Protein AF-A0A7S3LRC6-F1 (afdb_monomer)

Sequence (319 aa):
MKVYLHYETESDEVENMTIKLSLPKSWRTGPMSQLLTLLVDSYNKKHKADAPEADKLDASKFHLETSSGQELASDAPVDKFIGNVDDLYLKDGSSKTMAELGIEVAQMDDNSNSKINTKKAAAKQTLPPTESELETAARAKAKESGNSDSDKSLPMCKRFGCQKRFNPEENGPTACQHHVKPPVFHETRKFWACCPDKIAWDWESFQQVPGCAVSEHTDVREGKSFMGGTDVRAELEKNGPQRIDTPTRQLSGLEKLSKLRKDLVSAGVKGSAFDSARDHLKDKVVSDKPDVAPAKIWDHVFEAIAGNITYGLENLPHD

Nearest PDB structures (foldseek):
  2yrt-assembly1_A  TM=7.965E-01  e=3.461E-06  Homo sapiens
  2xcm-assembly2_F  TM=7.101E-01  e=3.901E-05  Arabidopsis thaliana
  1wgh-assembly1_A  TM=5.148E-01  e=4.397E-04  Mus musculus
  7np7-assembly1_DB  TM=5.198E-01  e=3.889E-03  Mycobacterium tuberculosis H37Rv
  8usb-assembly1_g  TM=6.025E-01  e=7.560E-02  Homo sapiens

Secondary structure (DSSP, 8-state):
-EEEEEE--SS-GGG-EEEEEE--HHHHTSBTHHHHHHHHHHHHHHH-TTS-GGGS--GGGEEEEETT-PEEPTTSBHHHH--TTEEEEEEESPPPPTTTTT-------S-----------------PPPS-SSGGGSSSSS------TTGGGSPBP-SBTT--B--GGG--TTSEEEBSS-EEEETTEEEETTEEEEEESSHHHHHT---SEEE---SS--S---TT---TTTTTTTT----TTS------HHHHHHHHHHHHHHTT--HHHHHHHHHHHHHHHHHH-TTS-HHHHHHHHHHHHHHHHHHHHHTS---

Radius of gyration: 35.41 Å; Cα contacts (8 Å, |Δi|>4): 357; chains: 1; bounding box: 54×106×66 Å

Mean predicted aligned error: 21.27 Å

Organism: NCBI:txid215587

Foldseek 3Di:
DWEKEWEDDPPDPVLIDIDTDDDDPVQQQFFCLVVLVVVQVVSCVPPPVPPDPVPGDDSQQKFKAWPVRHTGARGDGNNVPDDDYTYIYIDGHGHHHCVRVVPDPDDDDDDDPDDDDDDDDDDDDDDDDDDPPPVVPPPPPDDDDDDDPVQVPAAFFPAALFRGGDDPVPFDQFPTQHAPAAWDADPQWIEGPRCPPLTDNDPVSRSVPIHPDGGTGDNDDDDPDDNYDDPCVVVCVPPDDDPPPDPDPDDFLVRVLVVVLVVVVVVVDDSVVSVVLLVVLLVVLCVVPVPDDPSCSSVSSSVVVVVVVVVVVVPPDDD

Structure (mmCIF, N/CA/C/O backbone):
data_AF-A0A7S3LRC6-F1
#
_entry.id   AF-A0A7S3LRC6-F1
#
loop_
_atom_site.group_PDB
_atom_site.id
_atom_site.type_symbol
_atom_site.label_atom_id
_atom_site.label_alt_id
_atom_site.label_comp_id
_atom_site.label_asym_id
_atom_site.label_entity_id
_atom_site.label_seq_id
_atom_site.pdbx_PDB_ins_code
_atom_site.Cartn_x
_atom_site.Cartn_y
_atom_site.Cartn_z
_atom_site.occupancy
_atom_site.B_iso_or_equiv
_atom_site.auth_seq_id
_atom_site.auth_comp_id
_atom_site.auth_asym_id
_atom_site.auth_atom_id
_atom_site.pdbx_PDB_model_num
ATOM 1 N N . MET A 1 1 ? 6.600 -21.413 5.842 1.00 79.38 1 MET A N 1
ATOM 2 C CA . MET A 1 1 ? 5.742 -22.287 6.632 1.00 79.38 1 MET A CA 1
ATOM 3 C C . MET A 1 1 ? 4.479 -21.522 6.904 1.00 79.38 1 MET A C 1
ATOM 5 O O . MET A 1 1 ? 4.504 -20.516 7.606 1.00 79.38 1 MET A O 1
ATOM 9 N N . LYS A 1 2 ? 3.436 -21.906 6.182 1.00 86.44 2 LYS A N 1
ATOM 10 C CA . LYS A 1 2 ? 2.068 -21.512 6.488 1.00 86.44 2 LYS A CA 1
ATOM 11 C C . LYS A 1 2 ? 1.452 -22.681 7.247 1.00 86.44 2 LYS A C 1
ATOM 13 O O . LYS A 1 2 ? 1.750 -23.814 6.889 1.00 86.44 2 LYS A O 1
ATOM 18 N N . VAL A 1 3 ? 0.664 -22.397 8.264 1.00 90.31 3 VAL A N 1
ATOM 19 C CA . VAL A 1 3 ? -0.096 -23.400 9.011 1.00 90.31 3 VAL A CA 1
ATOM 20 C C . VAL A 1 3 ? -1.529 -22.912 9.134 1.00 90.31 3 VAL A C 1
ATOM 22 O O . VAL A 1 3 ? -1.767 -21.695 9.168 1.00 90.31 3 VAL A O 1
ATOM 25 N N . TYR A 1 4 ? -2.465 -23.844 9.170 1.00 89.38 4 TYR A N 1
ATOM 26 C CA . TYR A 1 4 ? -3.858 -23.572 9.473 1.00 89.38 4 TYR A CA 1
ATOM 27 C C . TYR A 1 4 ? -4.182 -24.193 10.822 1.00 89.38 4 TYR A C 1
ATOM 29 O O . TYR A 1 4 ? -3.882 -25.353 11.069 1.00 89.38 4 TYR A O 1
ATOM 37 N N . LEU A 1 5 ? -4.726 -23.380 11.718 1.00 90.69 5 LEU A N 1
ATOM 38 C CA . LEU A 1 5 ? -5.130 -23.789 13.056 1.00 90.69 5 LEU A CA 1
ATOM 39 C C . LEU A 1 5 ? -6.656 -23.836 13.080 1.00 90.69 5 LEU A C 1
ATOM 41 O O . LEU A 1 5 ? -7.291 -22.805 12.850 1.00 90.69 5 LEU A O 1
ATOM 45 N N . HIS A 1 6 ? -7.225 -25.003 13.338 1.00 89.38 6 HIS A N 1
ATOM 46 C CA . HIS A 1 6 ? -8.655 -25.274 13.332 1.00 89.38 6 HIS A CA 1
ATOM 47 C C . HIS A 1 6 ? -9.130 -25.596 14.746 1.00 89.38 6 HIS A C 1
ATOM 49 O O . HIS A 1 6 ? -8.516 -26.394 15.447 1.00 89.38 6 HIS A O 1
ATOM 55 N N . TYR A 1 7 ? -10.243 -25.002 15.150 1.00 88.62 7 TYR A N 1
ATOM 56 C CA . TYR A 1 7 ? -11.025 -25.436 16.296 1.00 88.62 7 TYR A CA 1
ATOM 57 C C . TYR A 1 7 ? -12.446 -25.688 15.810 1.00 88.62 7 TYR A C 1
ATOM 59 O O . TYR A 1 7 ? -13.064 -24.793 15.232 1.00 88.62 7 TYR A O 1
ATOM 67 N N . GLU A 1 8 ? -12.910 -26.920 15.988 1.00 84.62 8 GLU A N 1
ATOM 68 C CA . GLU A 1 8 ? -14.226 -27.380 15.555 1.00 84.62 8 GLU A CA 1
ATOM 69 C C . GLU A 1 8 ? -14.943 -27.975 16.766 1.00 84.62 8 GLU A C 1
ATOM 71 O O . GLU A 1 8 ? -14.409 -28.891 17.396 1.00 84.62 8 GLU A O 1
ATOM 76 N N . THR A 1 9 ? -16.123 -27.454 17.101 1.00 75.75 9 THR A N 1
ATOM 77 C CA . THR A 1 9 ? -16.972 -27.995 18.168 1.00 75.75 9 THR A CA 1
ATOM 78 C C . THR A 1 9 ? -18.117 -28.796 17.550 1.00 75.75 9 THR A C 1
ATOM 80 O O . THR A 1 9 ? -18.705 -28.406 16.543 1.00 75.75 9 THR A O 1
ATOM 83 N N . GLU A 1 10 ? -18.439 -29.953 18.134 1.00 66.75 10 GLU A N 1
ATOM 84 C CA . GLU A 1 10 ? -19.519 -30.823 17.632 1.00 66.75 10 GLU A CA 1
ATOM 85 C C . GLU A 1 10 ? -20.918 -30.225 17.854 1.00 66.75 10 GLU A C 1
ATOM 87 O O . GLU A 1 10 ? -21.887 -30.666 17.238 1.00 66.75 10 GLU A O 1
ATOM 92 N N . SER A 1 11 ? -21.034 -29.240 18.748 1.00 59.31 11 SER A N 1
ATOM 93 C CA . SER A 1 11 ? -22.309 -28.693 19.200 1.00 59.31 11 SER A CA 1
ATOM 94 C C . SER A 1 11 ? -22.823 -27.519 18.365 1.00 59.31 11 SER A C 1
ATOM 96 O O . SER A 1 11 ? -24.037 -27.406 18.237 1.00 59.31 11 SER A O 1
ATOM 98 N N . ASP A 1 12 ? -21.956 -26.684 17.772 1.00 60.16 12 ASP A N 1
ATOM 99 C CA . ASP A 1 12 ? -22.380 -25.465 17.064 1.00 60.16 12 ASP A CA 1
ATOM 100 C C . ASP A 1 12 ? -21.378 -25.016 15.980 1.00 60.16 12 ASP A C 1
ATOM 102 O O . ASP A 1 12 ? -20.292 -24.526 16.279 1.00 60.16 12 ASP A O 1
ATOM 106 N N . GLU A 1 13 ? -21.781 -25.041 14.701 1.00 64.25 13 GLU A N 1
ATOM 107 C CA . GLU A 1 13 ? -20.950 -24.561 13.572 1.00 64.25 13 GLU A CA 1
ATOM 108 C C . GLU A 1 13 ? -20.525 -23.082 13.704 1.00 64.25 13 GLU A C 1
ATOM 110 O O . GLU A 1 13 ? -19.551 -22.641 13.090 1.00 64.25 13 GLU A O 1
ATOM 115 N N . VAL A 1 14 ? -21.249 -22.306 14.517 1.00 64.88 14 VAL A N 1
ATOM 116 C CA . VAL A 1 14 ? -20.996 -20.880 14.785 1.00 64.88 14 VAL A CA 1
ATOM 117 C C . VAL A 1 14 ? -19.739 -20.670 15.639 1.00 64.88 14 VAL A C 1
ATOM 119 O O . VAL A 1 14 ? -19.120 -19.604 15.583 1.00 64.88 14 VAL A O 1
ATOM 122 N N . GLU A 1 15 ? -19.340 -21.684 16.406 1.00 68.56 15 GLU A N 1
ATOM 123 C CA . GLU A 1 15 ? -18.152 -21.683 17.260 1.00 68.56 15 GLU A CA 1
ATOM 124 C C . GLU A 1 15 ? -16.904 -22.227 16.547 1.00 68.56 15 GLU A C 1
ATOM 126 O O . GLU A 1 15 ? -15.805 -22.193 17.094 1.00 68.56 15 GLU A O 1
ATOM 131 N N . ASN A 1 16 ? -17.019 -22.654 15.288 1.00 82.62 16 ASN A N 1
ATOM 132 C CA . ASN A 1 16 ? -15.862 -23.119 14.534 1.00 82.62 16 ASN A CA 1
ATOM 133 C C . ASN A 1 16 ? -14.947 -21.944 14.151 1.00 82.62 16 ASN A C 1
ATOM 135 O O . ASN A 1 16 ? -15.376 -20.908 13.626 1.00 82.62 16 ASN A O 1
ATOM 139 N N . MET A 1 17 ? -13.642 -22.105 14.376 1.00 85.12 17 MET A N 1
ATOM 140 C CA . MET A 1 17 ? -12.643 -21.084 14.076 1.00 85.12 17 MET A CA 1
ATOM 141 C C . MET A 1 17 ? -11.462 -21.665 13.307 1.00 85.12 17 MET A C 1
ATOM 143 O O . MET A 1 17 ? -10.846 -22.640 13.719 1.00 85.12 17 MET A O 1
ATOM 147 N N . THR A 1 18 ? -11.087 -20.997 12.215 1.00 89.56 18 THR A N 1
ATOM 148 C CA . THR A 1 18 ? -9.870 -21.307 11.459 1.00 89.56 18 THR A CA 1
ATOM 149 C C . THR A 1 18 ? -8.969 -20.082 11.371 1.00 89.56 18 THR A C 1
ATOM 151 O O . THR A 1 18 ? -9.398 -19.011 10.934 1.00 89.56 18 THR A O 1
ATOM 154 N N . ILE A 1 19 ? -7.701 -20.239 11.748 1.00 90.25 19 ILE A N 1
ATOM 155 C CA . ILE A 1 19 ? -6.675 -19.198 11.660 1.00 90.25 19 ILE A CA 1
ATOM 156 C C . ILE A 1 19 ? -5.622 -19.622 10.646 1.00 90.25 19 ILE A C 1
ATOM 158 O O . ILE A 1 19 ? -4.909 -20.603 10.833 1.00 90.25 19 ILE A O 1
ATOM 162 N N . LYS A 1 20 ? -5.474 -18.826 9.585 1.00 90.69 20 LYS A N 1
ATOM 163 C CA . LYS A 1 20 ? -4.374 -18.959 8.629 1.00 90.69 20 LYS A CA 1
ATOM 164 C C . LYS A 1 20 ? -3.178 -18.148 9.109 1.00 90.69 20 LYS A C 1
ATOM 166 O O . LYS A 1 20 ? -3.203 -16.919 9.037 1.00 90.69 20 LYS A O 1
ATOM 171 N N . LEU A 1 21 ? -2.109 -18.819 9.527 1.00 88.00 21 LEU A N 1
ATOM 172 C CA . LEU A 1 21 ? -0.914 -18.169 10.058 1.00 88.00 21 LEU A CA 1
ATOM 173 C C . LEU A 1 21 ? 0.303 -18.408 9.158 1.00 88.00 21 LEU A C 1
ATOM 175 O O . LEU A 1 21 ? 0.617 -19.528 8.759 1.00 88.00 21 LEU A O 1
ATOM 179 N N . SER A 1 22 ? 1.026 -17.334 8.838 1.00 88.50 22 SER A N 1
ATOM 180 C CA . SER A 1 22 ? 2.346 -17.425 8.208 1.00 88.50 22 SER A CA 1
ATOM 181 C C . SER A 1 22 ? 3.415 -17.333 9.290 1.00 88.50 22 SER A C 1
ATOM 183 O O . SER A 1 22 ? 3.678 -16.242 9.789 1.00 88.50 22 SER A O 1
ATOM 185 N N . LEU A 1 23 ? 4.047 -18.459 9.632 1.00 85.81 23 LEU A N 1
ATOM 186 C CA . LEU A 1 23 ? 4.972 -18.540 10.762 1.00 85.81 23 LEU A CA 1
ATOM 187 C C . LEU A 1 23 ? 6.291 -17.790 10.496 1.00 85.81 23 LEU A C 1
ATOM 189 O O . LEU A 1 23 ? 7.030 -18.148 9.554 1.00 85.81 23 LEU A O 1
ATOM 193 N N . PRO A 1 24 ? 6.626 -16.782 11.332 1.00 85.88 24 PRO A N 1
ATOM 194 C CA . PRO A 1 24 ? 7.937 -16.144 11.336 1.00 85.88 24 PRO A CA 1
ATOM 195 C C . PRO A 1 24 ? 9.048 -17.169 11.584 1.00 85.88 24 PRO A C 1
ATOM 197 O O . PRO A 1 24 ? 8.833 -18.186 12.237 1.00 85.88 24 PRO A O 1
ATOM 200 N N . LYS A 1 25 ? 10.264 -16.905 11.087 1.00 81.31 25 LYS A N 1
ATOM 201 C CA . LYS A 1 25 ? 11.405 -17.823 11.275 1.00 81.31 25 LYS A CA 1
ATOM 202 C C . LYS A 1 25 ? 11.713 -18.093 12.753 1.00 81.31 25 LYS A C 1
ATOM 204 O O . LYS A 1 25 ? 12.054 -19.218 13.084 1.00 81.31 25 LYS A O 1
ATOM 209 N N . SER A 1 26 ? 11.542 -17.093 13.619 1.00 82.31 26 SER A N 1
ATOM 210 C CA . SER A 1 26 ? 11.781 -17.196 15.065 1.00 82.31 26 SER A CA 1
ATOM 211 C C . SER A 1 26 ? 10.864 -18.191 15.777 1.00 82.31 26 SER A C 1
ATOM 213 O O . SER A 1 26 ? 11.239 -18.708 16.820 1.00 82.31 26 SER A O 1
ATOM 215 N N . TRP A 1 27 ? 9.679 -18.464 15.228 1.00 83.44 27 TRP A N 1
ATOM 216 C CA . TRP A 1 27 ? 8.701 -19.374 15.835 1.00 83.44 27 TRP A CA 1
ATOM 217 C C . TRP A 1 27 ? 8.878 -20.822 15.382 1.00 83.44 27 TRP A C 1
ATOM 219 O O . TRP A 1 27 ? 8.378 -21.735 16.022 1.00 83.44 27 TRP A O 1
ATOM 229 N N . ARG A 1 28 ? 9.620 -21.058 14.297 1.00 82.38 28 ARG A N 1
ATOM 230 C CA . ARG A 1 28 ? 9.825 -22.409 13.748 1.00 82.38 28 ARG A CA 1
ATOM 231 C C . ARG A 1 28 ? 10.676 -23.291 14.648 1.00 82.38 28 ARG A C 1
ATOM 233 O O . ARG A 1 28 ? 10.484 -24.497 14.705 1.00 82.38 28 ARG A O 1
ATOM 240 N N . THR A 1 29 ? 11.610 -22.673 15.355 1.00 83.44 29 THR A N 1
ATOM 241 C CA . THR A 1 29 ? 12.444 -23.331 16.362 1.00 83.44 29 THR A CA 1
ATOM 242 C C . THR A 1 29 ? 11.810 -23.298 17.754 1.00 83.44 29 THR A C 1
ATOM 244 O O . THR A 1 29 ? 12.420 -23.785 18.698 1.00 83.44 29 THR A O 1
ATOM 247 N N . GLY A 1 30 ? 10.636 -22.673 17.899 1.00 84.06 30 GLY A N 1
ATOM 248 C CA . GLY A 1 30 ? 9.908 -22.569 19.161 1.00 84.06 30 GLY A CA 1
ATOM 249 C C . GLY A 1 30 ? 9.018 -23.789 19.434 1.00 84.06 30 GLY A C 1
ATOM 250 O O . GLY A 1 30 ? 8.834 -24.620 18.541 1.00 84.06 30 GLY A O 1
ATOM 251 N N . PRO A 1 31 ? 8.475 -23.895 20.659 1.00 88.00 31 PRO A N 1
ATOM 252 C CA . PRO A 1 31 ? 7.616 -25.002 21.069 1.00 88.00 31 PRO A CA 1
ATOM 253 C C . PRO A 1 31 ? 6.198 -24.888 20.488 1.00 88.00 31 PRO A C 1
ATOM 255 O O . PRO A 1 31 ? 5.677 -23.782 20.308 1.00 88.00 31 PRO A O 1
ATOM 258 N N . MET A 1 32 ? 5.540 -26.031 20.267 1.00 85.50 32 MET A N 1
ATOM 259 C CA . MET A 1 32 ? 4.139 -26.099 19.814 1.00 85.50 32 MET A CA 1
ATOM 260 C C . MET A 1 32 ? 3.158 -25.404 20.759 1.00 85.50 32 MET A C 1
ATOM 262 O O . MET A 1 32 ? 2.127 -24.901 20.312 1.00 85.50 32 MET A O 1
ATOM 266 N N . SER A 1 33 ? 3.490 -25.319 22.050 1.00 87.44 33 SER A N 1
ATOM 267 C CA . SER A 1 33 ? 2.692 -24.604 23.050 1.00 87.44 33 SER A CA 1
ATOM 268 C C . SER A 1 33 ? 2.405 -23.152 22.658 1.00 87.44 33 SER A C 1
ATOM 270 O O . SER A 1 33 ? 1.324 -22.648 22.939 1.00 87.44 33 SER A O 1
ATOM 272 N N . GLN A 1 34 ? 3.308 -22.492 21.924 1.00 87.81 34 GLN A N 1
ATOM 273 C CA . GLN A 1 34 ? 3.070 -21.132 21.429 1.00 87.81 34 GLN A CA 1
ATOM 274 C C . GLN A 1 34 ? 1.924 -21.066 20.411 1.00 87.81 34 GLN A C 1
ATOM 276 O O . GLN A 1 34 ? 1.171 -20.092 20.401 1.00 87.81 34 GLN A O 1
ATOM 281 N N . LEU A 1 35 ? 1.776 -22.088 19.562 1.00 87.44 35 LEU A N 1
ATOM 282 C CA . LEU A 1 35 ? 0.674 -22.170 18.600 1.00 87.44 35 LEU A CA 1
ATOM 283 C C . LEU A 1 35 ? -0.648 -22.475 19.304 1.00 87.44 35 LEU A C 1
ATOM 285 O O . LEU A 1 35 ? -1.667 -21.871 18.969 1.00 87.44 35 LEU A O 1
ATOM 289 N N . LEU A 1 36 ? -0.604 -23.358 20.304 1.00 88.50 36 LEU A N 1
ATOM 290 C CA . LEU A 1 36 ? -1.745 -23.710 21.145 1.00 88.50 36 LEU A CA 1
ATOM 291 C C . LEU A 1 36 ? -2.299 -22.474 21.867 1.00 88.50 36 LEU A C 1
ATOM 293 O O . LEU A 1 36 ? -3.473 -22.142 21.714 1.00 88.50 36 LEU A O 1
ATOM 297 N N . THR A 1 37 ? -1.444 -21.749 22.596 1.00 89.31 37 THR A N 1
ATOM 298 C CA . THR A 1 37 ? -1.836 -20.530 23.316 1.00 89.31 37 THR A CA 1
ATOM 299 C C . THR A 1 37 ? -2.385 -19.471 22.364 1.00 89.31 37 THR A C 1
ATOM 301 O O . THR A 1 37 ? -3.439 -18.903 22.630 1.00 89.31 37 THR A O 1
ATOM 304 N N . LEU A 1 38 ? -1.740 -19.250 21.210 1.00 90.56 38 LEU A N 1
ATOM 305 C CA . LEU A 1 38 ? -2.219 -18.269 20.233 1.00 90.56 38 LEU A CA 1
ATOM 306 C C . LEU A 1 38 ? -3.624 -18.595 19.714 1.00 90.56 38 LEU A C 1
ATOM 308 O O . LEU A 1 38 ? -4.431 -17.680 19.520 1.00 90.56 38 LEU A O 1
ATOM 312 N N . LEU A 1 39 ? -3.916 -19.870 19.462 1.00 89.31 39 LEU A N 1
ATOM 313 C CA . LEU A 1 39 ? -5.230 -20.295 18.996 1.00 89.31 39 LEU A CA 1
ATOM 314 C C . LEU A 1 39 ? -6.298 -20.072 20.072 1.00 89.31 39 LEU A C 1
ATOM 316 O O . LEU A 1 39 ? -7.332 -19.474 19.777 1.00 89.31 39 LEU A O 1
ATOM 320 N N . VAL A 1 40 ? -6.017 -20.480 21.311 1.00 89.06 40 VAL A N 1
ATOM 321 C CA . VAL A 1 40 ? -6.918 -20.316 22.461 1.00 89.06 40 VAL A CA 1
ATOM 322 C C . VAL A 1 40 ? -7.193 -18.837 22.751 1.00 89.06 40 VAL A C 1
ATOM 324 O O . VAL A 1 40 ? -8.351 -18.436 22.867 1.00 89.06 40 VAL A O 1
ATOM 327 N N . ASP A 1 41 ? -6.158 -17.997 22.772 1.00 90.31 41 ASP A N 1
ATOM 328 C CA . ASP A 1 41 ? -6.294 -16.551 22.985 1.00 90.31 41 ASP A CA 1
ATOM 329 C C . ASP A 1 41 ? -7.118 -15.890 21.876 1.00 90.31 41 ASP A C 1
ATOM 331 O O . ASP A 1 41 ? -7.983 -15.046 22.132 1.00 90.31 41 ASP A O 1
ATOM 335 N N . SER A 1 42 ? -6.872 -16.285 20.625 1.00 88.19 42 SER A N 1
ATOM 336 C CA . SER A 1 42 ? -7.601 -15.764 19.467 1.00 88.19 42 SER A CA 1
ATOM 337 C C . SER A 1 42 ? -9.068 -16.190 19.485 1.00 88.19 42 SER A C 1
ATOM 339 O O . SER A 1 42 ? -9.937 -15.382 19.147 1.00 88.19 42 SER A O 1
ATOM 341 N N . TYR A 1 43 ? -9.349 -17.422 19.912 1.00 87.12 43 TYR A N 1
ATOM 342 C CA . TYR A 1 43 ? -10.703 -17.932 20.083 1.00 87.12 43 TYR A CA 1
ATOM 343 C C . TYR A 1 43 ? -11.451 -17.181 21.181 1.00 87.12 43 TYR A C 1
ATOM 345 O O . TYR A 1 43 ? -12.517 -16.616 20.927 1.00 87.12 43 TYR A O 1
ATOM 353 N N . ASN A 1 44 ? -10.853 -17.081 22.371 1.00 89.12 44 ASN A N 1
ATOM 354 C CA . ASN A 1 44 ? -11.431 -16.358 23.499 1.00 89.12 44 ASN A CA 1
ATOM 355 C C . ASN A 1 44 ? -11.705 -14.896 23.138 1.00 89.12 44 ASN A C 1
ATOM 357 O O . ASN A 1 44 ? -12.779 -14.379 23.423 1.00 89.12 44 ASN A O 1
ATOM 361 N N . LYS A 1 45 ? -10.789 -14.238 22.423 1.00 88.12 45 LYS A N 1
ATOM 362 C CA . LYS A 1 45 ? -10.985 -12.859 21.961 1.00 88.12 45 LYS A CA 1
ATOM 363 C C . LYS A 1 45 ? -12.125 -12.706 20.951 1.00 88.12 45 LYS A C 1
ATOM 365 O O . LYS A 1 45 ? -12.747 -11.650 20.909 1.00 88.12 45 LYS A O 1
ATOM 370 N N . LYS A 1 46 ? -12.364 -13.701 20.095 1.00 85.50 46 LYS A N 1
ATOM 371 C CA . LYS A 1 46 ? -13.358 -13.606 19.018 1.00 85.50 46 LYS A CA 1
ATOM 372 C C . LYS A 1 46 ? -14.756 -14.033 19.464 1.00 85.50 4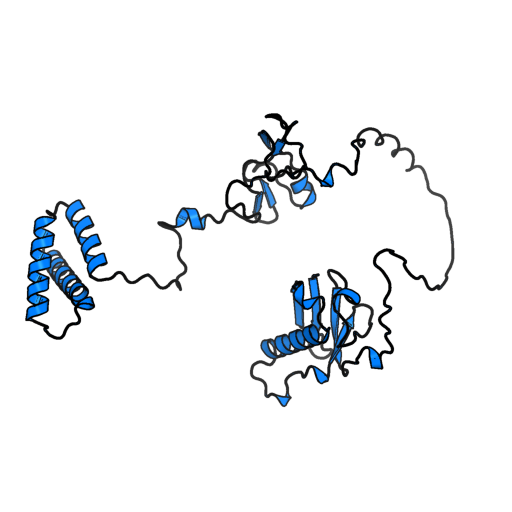6 LYS A C 1
ATOM 374 O O . LYS A 1 46 ? -15.723 -13.385 19.082 1.00 85.50 46 LYS A O 1
ATOM 379 N N . HIS A 1 47 ? -14.853 -15.105 20.245 1.00 81.56 47 HIS A N 1
ATOM 380 C CA . HIS A 1 47 ? -16.126 -15.727 20.614 1.00 81.56 47 HIS A CA 1
ATOM 381 C C . HIS A 1 47 ? -16.503 -15.504 22.088 1.00 81.56 47 HIS A C 1
ATOM 383 O O . HIS A 1 47 ? -17.677 -15.591 22.427 1.00 81.56 47 HIS A O 1
ATOM 389 N N . LYS A 1 48 ? -15.540 -15.182 22.966 1.00 82.00 48 LYS A N 1
ATOM 390 C CA . LYS A 1 48 ? -15.736 -15.101 24.428 1.00 82.00 48 LYS A CA 1
ATOM 391 C C . LYS A 1 48 ? -15.127 -13.834 25.054 1.00 82.00 48 LYS A C 1
ATOM 393 O O . LYS A 1 48 ? -14.628 -13.870 26.178 1.00 82.00 48 LYS A O 1
ATOM 398 N N . ALA A 1 49 ? -15.149 -12.713 24.324 1.00 79.81 49 ALA A N 1
ATOM 399 C CA . ALA A 1 49 ? -14.507 -11.462 24.747 1.00 79.81 49 ALA A CA 1
ATOM 400 C C . ALA A 1 49 ? -15.086 -10.911 26.062 1.00 79.81 49 ALA A C 1
ATOM 402 O O . ALA A 1 49 ? -14.328 -10.495 26.937 1.00 79.81 49 ALA A O 1
ATOM 403 N N . ASP A 1 50 ? -16.413 -10.970 26.201 1.00 79.38 50 ASP A N 1
ATOM 404 C CA . ASP A 1 50 ? -17.165 -10.454 27.353 1.00 79.38 50 ASP A CA 1
ATOM 405 C C . ASP A 1 50 ? -17.581 -11.558 28.345 1.00 79.38 50 ASP A C 1
ATOM 407 O O . ASP A 1 50 ? -18.306 -11.300 29.306 1.00 79.38 50 ASP A O 1
ATOM 411 N N . ALA A 1 51 ? -17.147 -12.802 28.114 1.00 78.56 51 ALA A N 1
ATOM 412 C CA . ALA A 1 51 ? -17.498 -13.932 28.965 1.00 78.56 51 ALA A CA 1
ATOM 413 C C . ALA A 1 51 ? -16.681 -13.927 30.275 1.00 78.56 51 ALA A C 1
ATOM 415 O O . ALA A 1 51 ? -15.511 -13.515 30.276 1.00 78.56 51 ALA A O 1
ATOM 416 N N . PRO A 1 52 ? -17.252 -14.422 31.391 1.00 80.50 52 PRO A N 1
ATOM 417 C CA . PRO A 1 52 ? -16.509 -14.662 32.623 1.00 80.50 52 PRO A CA 1
ATOM 418 C C . PRO A 1 52 ? -15.288 -15.557 32.378 1.00 80.50 52 PRO A C 1
ATOM 420 O O . PRO A 1 52 ? -15.318 -16.451 31.536 1.00 80.50 52 PRO A O 1
ATOM 423 N N . GLU A 1 53 ? -14.222 -15.365 33.157 1.00 74.38 53 GLU A N 1
ATOM 424 C CA . GLU A 1 53 ? -12.974 -16.138 33.019 1.00 74.38 53 GLU A CA 1
ATOM 425 C C . GLU A 1 53 ? -13.193 -17.660 33.123 1.00 74.38 53 GLU A C 1
ATOM 427 O O . GLU A 1 53 ? -12.473 -18.430 32.498 1.00 74.38 53 GLU A O 1
ATOM 432 N N . ALA A 1 54 ? -14.224 -18.095 33.855 1.00 75.00 54 ALA A N 1
ATOM 433 C CA . ALA A 1 54 ? -14.591 -19.503 34.003 1.00 75.00 54 ALA A CA 1
ATOM 434 C C . ALA A 1 54 ? -15.087 -20.162 32.700 1.00 75.00 54 ALA A C 1
ATOM 436 O O . ALA A 1 54 ? -14.947 -21.375 32.552 1.00 75.00 54 ALA A O 1
ATOM 437 N N . ASP A 1 55 ? -15.631 -19.375 31.766 1.00 75.44 55 ASP A N 1
ATOM 438 C CA . ASP A 1 55 ? -16.187 -19.868 30.501 1.00 75.44 55 ASP A CA 1
ATOM 439 C C . ASP A 1 55 ? -15.187 -19.772 29.341 1.00 75.44 55 ASP A C 1
ATOM 441 O O . ASP A 1 55 ? -15.448 -20.287 28.249 1.00 75.44 55 ASP A O 1
ATOM 445 N N . LYS A 1 56 ? -14.036 -19.121 29.549 1.00 83.62 56 LYS A N 1
ATOM 446 C CA . LYS A 1 56 ? -12.962 -19.031 28.555 1.00 83.62 56 LYS A CA 1
ATOM 447 C C . LYS A 1 56 ? -12.247 -20.372 28.408 1.00 83.62 56 LYS A C 1
ATOM 449 O O . LYS A 1 56 ? -12.123 -21.147 29.355 1.00 83.62 56 LYS A O 1
ATOM 454 N N . LEU A 1 57 ? -11.775 -20.654 27.196 1.00 83.94 57 LEU A N 1
ATOM 455 C CA . LEU A 1 57 ? -10.949 -21.829 26.946 1.00 83.94 57 LEU A CA 1
ATOM 456 C C . LEU A 1 57 ? -9.590 -21.652 27.630 1.00 83.94 57 LEU A C 1
ATOM 458 O O . LEU A 1 57 ? -8.968 -20.597 27.512 1.00 83.94 57 LEU A O 1
ATOM 462 N N . ASP A 1 58 ? -9.135 -22.692 28.321 1.00 83.06 58 ASP A N 1
ATOM 463 C CA . ASP A 1 58 ? -7.829 -22.751 28.979 1.00 83.06 58 ASP A CA 1
ATOM 464 C C . ASP A 1 58 ? -6.910 -23.663 28.170 1.00 83.06 58 ASP A C 1
ATOM 466 O O . ASP A 1 58 ? -7.231 -24.834 27.965 1.00 83.06 58 ASP A O 1
ATOM 470 N N . ALA A 1 59 ? -5.754 -23.146 27.750 1.00 83.88 59 ALA A N 1
ATOM 471 C CA . ALA A 1 59 ? -4.774 -23.883 26.956 1.00 83.88 59 ALA A CA 1
ATOM 472 C C . ALA A 1 59 ? -4.316 -25.197 27.615 1.00 83.88 59 ALA A C 1
ATOM 474 O O . ALA A 1 59 ? -3.958 -26.134 26.912 1.00 83.88 59 ALA A O 1
ATOM 475 N N . SER A 1 60 ? -4.388 -25.311 28.943 1.00 81.94 60 SER A N 1
ATOM 476 C CA . SER A 1 60 ? -4.001 -26.522 29.683 1.00 81.94 60 SER A CA 1
ATOM 477 C C . SER A 1 60 ? -4.921 -27.726 29.422 1.00 81.94 60 SER A C 1
ATOM 479 O O . SER A 1 60 ? -4.547 -28.871 29.689 1.00 81.94 60 SER A O 1
ATOM 481 N N . LYS A 1 61 ? -6.138 -27.477 28.922 1.00 84.81 61 LYS A N 1
ATOM 482 C CA . LYS A 1 61 ? -7.161 -28.502 28.662 1.00 84.81 61 LYS A CA 1
ATOM 483 C C . LYS A 1 61 ? -7.166 -29.006 27.223 1.00 84.81 61 LYS A C 1
ATOM 485 O O . LYS A 1 61 ? -7.932 -29.918 26.930 1.00 84.81 61 LYS A O 1
ATOM 490 N N . PHE A 1 62 ? -6.342 -28.427 26.354 1.00 88.19 62 PHE A N 1
ATOM 491 C CA . PHE A 1 62 ? -6.318 -28.751 24.933 1.00 88.19 62 PHE A CA 1
ATOM 492 C C . PHE A 1 62 ? -4.929 -29.181 24.471 1.00 88.19 62 PHE A C 1
ATOM 494 O O . PHE A 1 62 ? -3.911 -28.871 25.099 1.00 88.19 62 PHE A O 1
ATOM 501 N N . HIS A 1 63 ? -4.897 -29.867 23.334 1.00 88.31 63 HIS A N 1
ATOM 502 C CA . HIS A 1 63 ? -3.687 -30.222 22.605 1.00 88.31 63 HIS A CA 1
ATOM 503 C C . HIS A 1 63 ? -3.897 -30.035 21.102 1.00 88.31 63 HIS A C 1
ATOM 505 O O . HIS A 1 63 ? -5.019 -29.835 20.630 1.00 88.31 63 HIS A O 1
ATOM 511 N N . LEU A 1 64 ? -2.792 -30.044 20.355 1.00 88.50 64 LEU A N 1
ATOM 512 C CA . LEU A 1 64 ? -2.812 -29.927 18.901 1.00 88.50 64 LEU A CA 1
ATOM 513 C C . LEU A 1 64 ? -2.623 -31.301 18.265 1.00 88.50 64 LEU A C 1
ATOM 515 O O . LEU A 1 64 ? -1.700 -32.030 18.621 1.00 88.50 64 LEU A O 1
ATOM 519 N N . GLU A 1 65 ? -3.449 -31.609 17.277 1.00 88.50 65 GLU A N 1
ATOM 520 C CA . GLU A 1 65 ? -3.318 -32.783 16.418 1.00 88.50 65 GLU A CA 1
ATOM 521 C C . GLU A 1 65 ? -3.103 -32.358 14.965 1.00 88.50 65 GLU A C 1
ATOM 523 O O . GLU A 1 65 ? -3.588 -31.316 14.525 1.00 88.50 65 GLU A O 1
ATOM 528 N N . THR A 1 66 ? -2.385 -33.164 14.190 1.00 87.19 66 THR A N 1
ATOM 529 C CA . THR A 1 66 ? -2.314 -32.994 12.731 1.00 87.19 66 THR A CA 1
ATOM 530 C C . THR A 1 66 ? -3.561 -33.558 12.045 1.00 87.19 66 THR A C 1
ATOM 532 O O . THR A 1 66 ? -4.300 -34.357 12.619 1.00 87.19 66 THR A O 1
ATOM 535 N N . SER A 1 67 ? -3.755 -33.240 10.763 1.00 82.56 67 SER A N 1
ATOM 536 C CA . SER A 1 67 ? -4.783 -33.873 9.913 1.00 82.56 67 SER A CA 1
ATOM 537 C C . SER A 1 67 ? -4.729 -35.412 9.865 1.00 82.56 67 SER A C 1
ATOM 539 O O . SER A 1 67 ? -5.728 -36.053 9.543 1.00 82.56 67 SER A O 1
ATOM 541 N N . SER A 1 68 ? -3.589 -36.027 10.204 1.00 80.88 68 SER A N 1
ATOM 542 C CA . SER A 1 68 ? -3.444 -37.483 10.299 1.00 80.88 68 SER A CA 1
ATOM 543 C C . SER A 1 68 ? -3.846 -38.061 11.663 1.00 80.88 68 SER A C 1
ATOM 545 O O . SER A 1 68 ? -3.671 -39.261 11.870 1.00 80.88 68 SER A O 1
ATOM 547 N N . GLY A 1 69 ? -4.330 -37.234 12.597 1.00 78.19 69 GLY A N 1
ATOM 548 C CA . GLY A 1 69 ? -4.663 -37.630 13.969 1.00 78.19 69 GLY A CA 1
ATOM 549 C C . GLY A 1 69 ? -3.437 -37.902 14.844 1.00 78.19 69 GLY A C 1
ATOM 550 O O . GLY A 1 69 ? -3.511 -38.695 15.778 1.00 78.19 69 GLY A O 1
ATOM 551 N N . GLN A 1 70 ? -2.277 -37.319 14.513 1.00 80.56 70 GLN A N 1
ATOM 552 C CA . GLN A 1 70 ? -1.079 -37.444 15.344 1.00 80.56 70 GLN A CA 1
ATOM 553 C C . GLN A 1 70 ? -1.050 -36.310 16.375 1.00 80.56 70 GLN A C 1
ATOM 555 O O . GLN A 1 70 ? -0.954 -35.142 15.999 1.00 80.56 70 GLN A O 1
ATOM 560 N N . GLU A 1 71 ? -1.085 -36.665 17.661 1.00 84.25 71 GLU A N 1
ATOM 561 C CA . GLU A 1 71 ? -0.935 -35.728 18.781 1.00 84.25 71 GLU A CA 1
ATOM 562 C C . GLU A 1 71 ? 0.471 -35.105 18.781 1.00 84.25 71 GLU A C 1
ATOM 564 O O . GLU A 1 71 ? 1.491 -35.804 18.733 1.00 84.25 71 GLU A O 1
ATOM 569 N N . LEU A 1 72 ? 0.530 -33.773 18.810 1.00 84.75 72 LEU A N 1
ATOM 570 C CA . LEU A 1 72 ? 1.768 -33.004 18.818 1.00 84.75 72 LEU A CA 1
ATOM 571 C C . LEU A 1 72 ? 2.189 -32.679 20.251 1.00 84.75 72 LEU A C 1
ATOM 573 O O . LEU A 1 72 ? 1.435 -32.091 21.025 1.00 84.75 72 LEU A O 1
ATOM 577 N N . ALA A 1 73 ? 3.440 -33.003 20.576 1.00 83.75 73 ALA A N 1
ATOM 578 C CA . ALA A 1 73 ? 4.019 -32.673 21.869 1.00 83.75 73 ALA A CA 1
ATOM 579 C C . ALA A 1 73 ? 4.158 -31.152 22.050 1.00 83.75 73 ALA A C 1
ATOM 581 O O . ALA A 1 73 ? 4.642 -30.446 21.161 1.00 83.75 73 ALA A O 1
ATOM 582 N N . SER A 1 74 ? 3.790 -30.652 23.227 1.00 81.44 74 SER A N 1
ATOM 583 C CA . SER A 1 74 ? 3.795 -29.214 23.541 1.00 81.44 74 SER A CA 1
ATOM 584 C C . SER A 1 74 ? 5.178 -28.556 23.473 1.00 81.44 74 SER A C 1
ATOM 586 O O . SER A 1 74 ? 5.286 -27.381 23.121 1.00 81.44 74 SER A O 1
ATOM 588 N N . ASP A 1 75 ? 6.232 -29.304 23.780 1.00 82.88 75 ASP A N 1
ATOM 589 C CA . ASP A 1 75 ? 7.639 -28.897 23.815 1.00 82.88 75 ASP A CA 1
ATOM 590 C C . ASP A 1 75 ? 8.401 -29.208 22.514 1.00 82.88 75 ASP A C 1
ATOM 592 O O . ASP A 1 75 ? 9.566 -28.825 22.373 1.00 82.88 75 ASP A O 1
ATOM 596 N N . ALA A 1 76 ? 7.760 -29.860 21.539 1.00 82.31 76 ALA A N 1
ATOM 597 C CA . ALA A 1 76 ? 8.395 -30.179 20.269 1.00 82.31 76 ALA A CA 1
ATOM 598 C C . ALA A 1 76 ? 8.617 -28.927 19.397 1.00 82.31 76 ALA A C 1
ATOM 600 O O . ALA A 1 76 ? 7.774 -28.026 19.361 1.00 82.31 76 ALA A O 1
ATOM 601 N N . PRO A 1 77 ? 9.732 -28.861 18.645 1.00 83.06 77 PRO A N 1
ATOM 602 C CA . PRO A 1 77 ? 9.985 -27.767 17.719 1.00 83.06 77 PRO A CA 1
ATOM 603 C C . PRO A 1 77 ? 9.082 -27.863 16.485 1.00 83.06 77 PRO A C 1
ATOM 605 O O . PRO A 1 77 ? 9.017 -28.905 15.827 1.00 83.06 77 PRO A O 1
ATOM 608 N N . VAL A 1 78 ? 8.459 -26.739 16.128 1.00 84.12 78 VAL A N 1
ATOM 609 C CA . VAL A 1 78 ? 7.533 -26.617 14.987 1.00 84.12 78 VAL A CA 1
ATOM 610 C C . VAL A 1 78 ? 8.114 -27.181 13.685 1.00 84.12 78 VAL A C 1
ATOM 612 O O . VAL A 1 78 ? 7.470 -27.987 13.022 1.00 84.12 78 VAL A O 1
ATOM 615 N N . ASP A 1 79 ? 9.348 -26.816 13.333 1.00 83.06 79 ASP A N 1
ATOM 616 C CA . ASP A 1 79 ? 9.952 -27.150 12.031 1.00 83.06 79 ASP A CA 1
ATOM 617 C C . ASP A 1 79 ? 10.212 -28.651 11.819 1.00 83.06 79 ASP A C 1
ATOM 619 O O . ASP A 1 79 ? 10.382 -29.086 10.684 1.00 83.06 79 ASP A O 1
ATOM 623 N N . LYS A 1 80 ? 10.263 -29.447 12.899 1.00 81.00 80 LYS A N 1
ATOM 624 C CA . LYS A 1 80 ? 10.526 -30.893 12.806 1.00 81.00 80 LYS A CA 1
ATOM 625 C C . LYS A 1 80 ? 9.262 -31.723 12.611 1.00 81.00 80 LYS A C 1
ATOM 627 O O . LYS A 1 80 ? 9.341 -32.802 12.035 1.00 81.00 80 LYS A O 1
ATOM 632 N N . PHE A 1 81 ? 8.132 -31.239 13.117 1.00 76.06 81 PHE A N 1
ATOM 633 C CA . PHE A 1 81 ? 6.886 -32.005 13.170 1.00 76.06 81 PHE A CA 1
ATOM 634 C C . PHE A 1 81 ? 5.790 -31.438 12.265 1.00 76.06 81 PHE A C 1
ATOM 636 O O . PHE A 1 81 ? 4.818 -32.139 12.014 1.00 76.06 81 PHE A O 1
ATOM 643 N N . ILE A 1 82 ? 5.945 -30.207 11.760 1.00 80.38 82 ILE A N 1
ATOM 644 C CA . ILE A 1 82 ? 4.944 -29.535 10.925 1.00 80.38 82 ILE 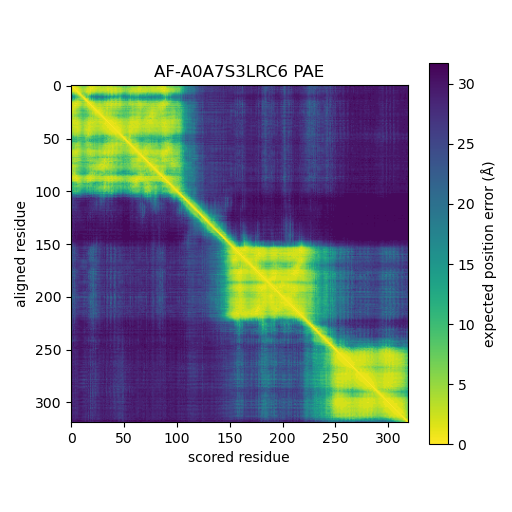A CA 1
ATOM 645 C C . ILE A 1 82 ? 5.518 -29.194 9.546 1.00 80.38 82 ILE A C 1
ATOM 647 O O . ILE A 1 82 ? 6.596 -28.607 9.419 1.00 80.38 82 ILE A O 1
ATOM 651 N N . GLY A 1 83 ? 4.766 -29.528 8.495 1.00 76.31 83 GLY A N 1
ATOM 652 C CA . GLY A 1 83 ? 5.110 -29.232 7.106 1.00 76.31 83 GLY A CA 1
ATOM 653 C C . GLY A 1 83 ? 4.845 -27.781 6.678 1.00 76.31 83 GLY A C 1
ATOM 654 O O . GLY A 1 83 ? 4.346 -26.930 7.413 1.00 76.31 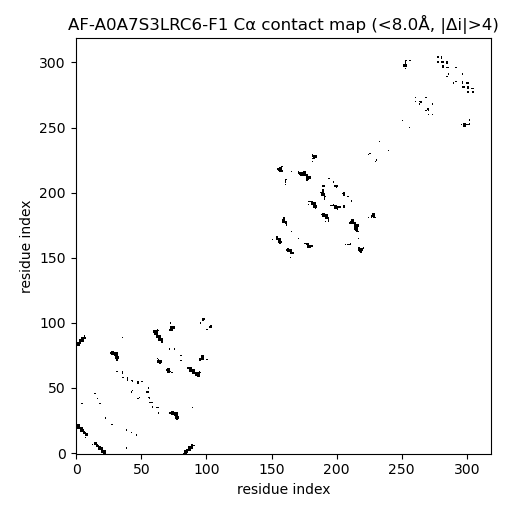83 GLY A O 1
ATOM 655 N N . ASN A 1 84 ? 5.175 -27.450 5.425 1.00 73.00 84 ASN A N 1
ATOM 656 C CA . ASN A 1 84 ? 4.754 -26.177 4.836 1.00 73.00 84 ASN A CA 1
ATOM 657 C C . ASN A 1 84 ? 3.332 -26.337 4.285 1.00 73.00 84 ASN A C 1
ATOM 659 O O . ASN A 1 84 ? 3.168 -27.047 3.300 1.00 73.00 84 ASN A O 1
ATOM 663 N N . VAL A 1 85 ? 2.370 -25.590 4.841 1.00 74.94 85 VAL A N 1
ATOM 664 C CA . VAL A 1 85 ? 0.927 -25.676 4.535 1.00 74.94 85 VAL A CA 1
ATOM 665 C C . VAL A 1 85 ? 0.277 -26.880 5.228 1.00 74.94 85 VAL A C 1
ATOM 667 O O . VAL A 1 85 ? -0.334 -27.708 4.569 1.00 74.94 85 VAL A O 1
ATOM 670 N N . ASP A 1 86 ? 0.455 -26.976 6.545 1.00 83.69 86 ASP A N 1
ATOM 671 C CA . ASP A 1 86 ? -0.107 -28.062 7.358 1.00 83.69 86 ASP A CA 1
ATOM 672 C C . ASP A 1 86 ? -1.364 -27.612 8.114 1.00 83.69 86 ASP A C 1
ATOM 674 O O . ASP A 1 86 ? -1.444 -26.449 8.534 1.00 83.69 86 ASP A O 1
ATOM 678 N N . ASP A 1 87 ? -2.303 -28.538 8.296 1.00 86.56 87 ASP A N 1
ATOM 679 C CA . ASP A 1 87 ? -3.569 -28.325 9.000 1.00 86.56 87 ASP A CA 1
ATOM 680 C C . ASP A 1 87 ? -3.487 -28.958 10.394 1.00 86.56 87 ASP A C 1
ATOM 682 O O . ASP A 1 87 ? -3.252 -30.162 10.542 1.00 86.56 87 ASP A O 1
ATOM 686 N N . LEU A 1 88 ? -3.663 -28.125 11.417 1.00 89.50 88 LEU A N 1
ATOM 687 C CA . LEU A 1 88 ? -3.606 -28.499 12.823 1.00 89.50 88 LEU A CA 1
ATOM 688 C C . LEU A 1 88 ? -4.960 -28.261 13.476 1.00 89.50 88 LEU A C 1
ATOM 690 O O . LEU A 1 88 ? -5.564 -27.206 13.288 1.00 89.50 88 LEU A O 1
ATOM 694 N N . TYR A 1 89 ? -5.389 -29.206 14.295 1.00 88.75 89 TYR A N 1
ATOM 695 C CA . TYR A 1 89 ? -6.682 -29.212 14.957 1.00 88.75 89 TYR A CA 1
ATOM 696 C C . TYR A 1 89 ? -6.495 -29.137 16.466 1.00 88.75 89 TYR A C 1
ATOM 698 O O . TYR A 1 89 ? -5.674 -29.849 17.038 1.00 88.75 89 TYR A O 1
ATOM 706 N N . LEU A 1 90 ? -7.259 -28.266 17.110 1.00 90.25 90 LEU A N 1
ATOM 707 C CA . LEU A 1 90 ? -7.336 -28.161 18.557 1.00 90.25 90 LEU A CA 1
ATOM 708 C C . LEU A 1 90 ? -8.368 -29.157 19.074 1.00 90.25 90 LEU A C 1
ATOM 710 O O . LEU A 1 90 ? -9.531 -29.100 18.669 1.00 90.25 90 LEU A O 1
ATOM 714 N N . LYS A 1 91 ? -7.935 -30.057 19.955 1.00 87.19 91 LYS A N 1
ATOM 715 C CA . LYS A 1 91 ? -8.768 -31.115 20.534 1.00 87.19 91 LYS A CA 1
ATOM 716 C C . LYS A 1 91 ? -8.728 -31.084 22.054 1.00 87.19 91 LYS A C 1
ATOM 718 O O . LYS A 1 91 ? -7.728 -30.679 22.652 1.00 87.19 91 LYS A O 1
ATOM 723 N N . ASP A 1 92 ? -9.832 -31.503 22.667 1.00 84.06 92 ASP A N 1
ATOM 724 C CA . ASP A 1 92 ? -9.942 -31.660 24.115 1.00 84.06 92 ASP A CA 1
ATOM 725 C C . ASP A 1 92 ? -8.974 -32.740 24.613 1.00 84.06 92 ASP A C 1
ATOM 727 O O . ASP A 1 92 ? -8.942 -33.864 24.115 1.00 84.06 92 ASP A O 1
ATOM 731 N N . GLY A 1 93 ? -8.176 -32.396 25.618 1.00 81.75 93 GLY A N 1
ATOM 732 C CA . GLY A 1 93 ? -7.191 -33.276 26.237 1.00 81.75 93 GLY A CA 1
ATOM 733 C C . GLY A 1 93 ? -5.935 -32.508 26.629 1.00 81.75 93 GLY A C 1
ATOM 734 O O . GLY A 1 93 ? -5.481 -31.642 25.889 1.00 81.75 93 GLY A O 1
ATOM 735 N N . SER A 1 94 ? -5.365 -32.818 27.794 1.00 78.69 94 SER A N 1
ATOM 736 C CA . SER A 1 94 ? -4.141 -32.167 28.263 1.00 78.69 94 SER A CA 1
ATOM 737 C C . SER A 1 94 ? -2.977 -32.415 27.306 1.00 78.69 94 SER A C 1
ATOM 739 O O . SER A 1 94 ? -2.654 -33.563 27.008 1.00 78.69 94 SER A O 1
ATOM 741 N N . SER A 1 95 ? -2.328 -31.332 26.876 1.00 78.31 95 SER A N 1
ATOM 742 C CA . SER A 1 95 ? -1.108 -31.387 26.072 1.00 78.31 95 SER A CA 1
ATOM 743 C C . SER A 1 95 ? -0.015 -32.202 26.759 1.00 78.31 95 SER A C 1
ATOM 745 O O . SER A 1 95 ? 0.440 -31.837 27.844 1.00 78.31 95 SER A O 1
ATOM 747 N N . LYS A 1 96 ? 0.450 -33.265 26.101 1.00 81.44 96 LYS A N 1
ATOM 748 C CA . LYS A 1 96 ? 1.575 -34.077 26.575 1.00 81.44 96 LYS A CA 1
ATOM 749 C C . LYS A 1 96 ? 2.916 -33.487 26.145 1.00 81.44 96 LYS A C 1
ATOM 751 O O . LYS A 1 96 ? 3.026 -32.747 25.160 1.00 81.44 96 LYS A O 1
ATOM 756 N N . THR A 1 97 ? 3.954 -33.809 26.899 1.00 81.31 97 THR A N 1
ATOM 757 C CA . THR A 1 97 ? 5.350 -33.504 26.560 1.00 81.31 97 THR A CA 1
ATOM 758 C C . THR A 1 97 ? 5.961 -34.612 25.698 1.00 81.31 97 THR A C 1
ATOM 760 O O . THR A 1 97 ? 5.468 -35.742 25.669 1.00 81.31 97 THR A O 1
ATOM 763 N N . MET A 1 98 ? 7.072 -34.327 25.013 1.00 72.75 98 MET A N 1
ATOM 764 C CA . MET A 1 98 ? 7.823 -35.320 24.236 1.00 72.75 98 MET A CA 1
ATOM 765 C C . MET A 1 98 ? 8.224 -36.520 25.105 1.00 72.75 98 MET A C 1
ATOM 767 O O . MET A 1 98 ? 8.201 -37.655 24.631 1.00 72.75 98 MET A O 1
ATOM 771 N N . ALA A 1 99 ? 8.537 -36.274 26.383 1.00 70.94 99 ALA A N 1
ATOM 7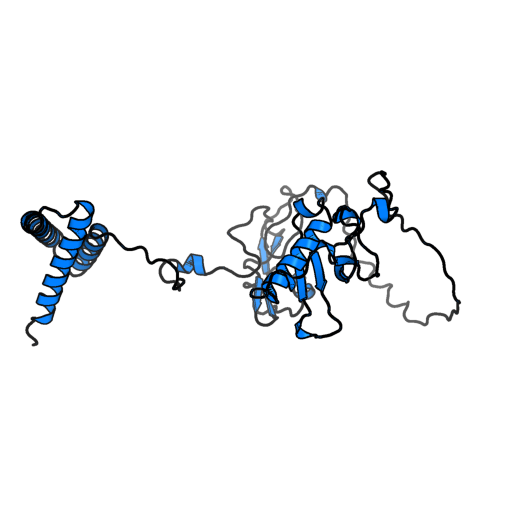72 C CA . ALA A 1 99 ? 8.889 -37.302 27.360 1.00 70.94 99 ALA A CA 1
ATOM 773 C C . ALA A 1 99 ? 7.720 -38.253 27.674 1.00 70.94 99 ALA A C 1
ATOM 775 O O . ALA A 1 99 ? 7.924 -39.457 27.808 1.00 70.94 99 ALA A O 1
ATOM 776 N N . GLU A 1 100 ? 6.495 -37.735 27.755 1.00 71.44 100 GLU A N 1
ATOM 777 C CA . GLU A 1 100 ? 5.290 -38.527 28.035 1.00 71.44 100 GLU A CA 1
ATOM 778 C C . GLU A 1 100 ? 4.786 -39.284 26.802 1.00 71.44 100 GLU A C 1
ATOM 780 O O . GLU A 1 100 ? 4.209 -40.362 26.932 1.00 71.44 100 GLU A O 1
ATOM 785 N N . LEU A 1 101 ? 5.036 -38.748 25.604 1.00 67.25 101 LEU A N 1
ATOM 786 C CA . LEU A 1 101 ? 4.725 -39.404 24.332 1.00 67.25 101 LEU A CA 1
ATOM 787 C C . LEU A 1 101 ? 5.804 -40.405 23.883 1.00 67.25 101 LEU A C 1
ATOM 789 O O . LEU A 1 101 ? 5.620 -41.086 22.876 1.00 67.25 101 LEU A O 1
ATOM 793 N N . GLY A 1 102 ? 6.921 -40.510 24.614 1.00 59.72 102 GLY A N 1
ATOM 794 C CA . GLY A 1 102 ? 8.027 -41.410 24.276 1.00 59.72 102 GLY A CA 1
ATOM 795 C C . GLY A 1 102 ? 8.709 -41.066 22.947 1.00 59.72 102 GLY A C 1
ATOM 796 O O . GLY A 1 102 ? 9.235 -41.955 22.277 1.00 59.72 102 GLY A O 1
ATOM 797 N N . ILE A 1 103 ? 8.671 -39.794 22.535 1.00 65.12 103 ILE A N 1
ATOM 798 C CA . ILE A 1 103 ? 9.253 -39.332 21.272 1.00 65.12 103 ILE A CA 1
ATOM 799 C C . ILE A 1 103 ? 10.714 -38.953 21.522 1.00 65.12 103 ILE A C 1
ATOM 801 O O . ILE A 1 103 ? 11.017 -37.874 22.031 1.00 65.12 103 ILE A O 1
ATOM 805 N N . GLU A 1 104 ? 11.640 -39.830 21.139 1.00 50.84 104 GLU A N 1
ATOM 806 C CA . GLU A 1 104 ? 13.067 -39.510 21.142 1.00 50.84 104 GLU A CA 1
ATOM 807 C C . GLU A 1 104 ? 13.420 -38.655 19.916 1.00 50.84 104 GLU A C 1
ATOM 809 O O . GLU A 1 104 ? 13.252 -39.065 18.765 1.00 50.84 104 GLU A O 1
ATOM 814 N N . VAL A 1 105 ? 13.934 -37.443 20.150 1.00 47.59 105 VAL A N 1
ATOM 815 C CA . VAL A 1 105 ? 14.527 -36.624 19.087 1.00 47.59 105 VAL A CA 1
ATOM 816 C C . VAL A 1 105 ? 15.839 -37.285 18.675 1.00 47.59 105 VAL A C 1
ATOM 818 O O . VAL A 1 105 ? 16.874 -37.054 19.298 1.00 47.59 105 VAL A O 1
ATOM 821 N N . ALA A 1 106 ? 15.808 -38.093 17.615 1.00 40.53 106 ALA A N 1
ATOM 822 C CA . ALA A 1 106 ? 17.025 -38.604 17.004 1.00 40.53 106 ALA A CA 1
ATOM 823 C C . ALA A 1 106 ? 17.915 -37.415 16.590 1.00 40.53 106 ALA A C 1
ATOM 825 O O . ALA A 1 106 ? 17.556 -36.601 15.733 1.00 40.53 106 ALA A O 1
ATOM 826 N N . GLN A 1 107 ? 19.067 -37.279 17.249 1.00 38.75 107 GLN A N 1
ATOM 827 C CA . GLN A 1 107 ? 20.170 -36.468 16.752 1.00 38.75 107 GLN A CA 1
ATOM 828 C C . GLN A 1 107 ? 20.842 -37.259 15.639 1.00 38.75 107 GLN A C 1
ATOM 830 O O . GLN A 1 107 ? 21.533 -38.224 15.947 1.00 38.75 107 GLN A O 1
ATOM 835 N N . MET A 1 108 ? 20.650 -36.864 14.380 1.00 36.78 108 MET A N 1
ATOM 836 C CA . MET A 1 108 ? 21.473 -37.329 13.263 1.00 36.78 108 MET A CA 1
ATOM 837 C C . MET A 1 108 ? 21.272 -36.429 12.025 1.00 36.78 108 MET A C 1
ATOM 839 O O . MET A 1 108 ? 20.152 -36.226 11.562 1.00 36.78 108 MET A O 1
ATOM 843 N N . ASP A 1 109 ? 22.390 -35.783 11.664 1.00 31.16 109 ASP A N 1
ATOM 844 C CA . ASP A 1 109 ? 22.885 -35.368 10.341 1.00 31.16 109 ASP A CA 1
ATOM 845 C C . ASP A 1 109 ? 21.942 -34.901 9.208 1.00 31.16 109 ASP A C 1
ATOM 847 O O . ASP A 1 109 ? 21.073 -35.599 8.690 1.00 31.16 109 ASP A O 1
ATOM 851 N N . ASP A 1 110 ? 22.247 -33.686 8.728 1.00 39.12 110 ASP A N 1
ATOM 852 C CA . ASP A 1 110 ? 21.830 -33.161 7.433 1.00 39.12 110 ASP A CA 1
ATOM 853 C C . ASP A 1 110 ? 22.173 -34.158 6.318 1.00 39.12 110 ASP A C 1
ATOM 855 O O . ASP A 1 110 ? 23.324 -34.571 6.186 1.00 39.12 110 ASP A O 1
ATOM 859 N N . ASN A 1 111 ? 21.187 -34.430 5.458 1.00 38.53 111 ASN A N 1
ATOM 860 C CA . ASN A 1 111 ? 21.266 -35.219 4.223 1.00 38.53 111 ASN A CA 1
ATOM 861 C C . ASN A 1 111 ? 20.927 -36.715 4.351 1.00 38.53 111 ASN A C 1
ATOM 863 O O . ASN A 1 111 ? 21.808 -37.569 4.344 1.00 38.53 111 ASN A O 1
ATOM 867 N N . SER A 1 112 ? 19.633 -37.044 4.271 1.00 35.50 112 SER A N 1
ATOM 868 C CA . SER A 1 112 ? 19.087 -37.941 3.234 1.00 35.50 112 SER A CA 1
ATOM 869 C C . SER A 1 112 ? 17.576 -38.101 3.390 1.00 35.50 112 SER A C 1
ATOM 871 O O . SER A 1 112 ? 17.069 -38.526 4.423 1.00 35.50 112 SER A O 1
ATOM 873 N N . ASN A 1 113 ? 16.846 -37.803 2.316 1.00 39.41 113 ASN A N 1
ATOM 874 C CA . ASN A 1 113 ? 15.443 -38.161 2.149 1.00 39.41 113 ASN A CA 1
ATOM 875 C C . ASN A 1 113 ? 15.316 -39.694 2.109 1.00 39.41 113 ASN A C 1
ATOM 877 O O . ASN A 1 113 ? 15.461 -40.297 1.047 1.00 39.41 113 ASN A O 1
ATOM 881 N N . SER A 1 114 ? 15.068 -40.321 3.258 1.00 36.19 114 SER A N 1
ATOM 882 C CA . SER A 1 114 ? 14.742 -41.743 3.342 1.00 36.19 114 SER A CA 1
ATOM 883 C C . SER A 1 114 ? 13.375 -41.918 3.989 1.00 36.19 114 SER A C 1
ATOM 885 O O . SER A 1 114 ? 13.204 -41.838 5.203 1.00 36.19 114 SER A O 1
ATOM 887 N N . LYS A 1 115 ? 12.378 -42.132 3.127 1.00 34.00 115 LYS A N 1
ATOM 888 C CA . LYS A 1 115 ? 11.039 -42.587 3.498 1.00 34.00 115 LYS A CA 1
ATOM 889 C C . LYS A 1 115 ? 11.149 -43.986 4.104 1.00 34.00 115 LYS A C 1
ATOM 891 O O . LYS A 1 115 ? 11.509 -44.936 3.409 1.00 34.00 115 LYS A O 1
ATOM 896 N N . ILE A 1 116 ? 10.790 -44.122 5.376 1.00 32.19 116 ILE A N 1
ATOM 897 C CA . ILE A 1 116 ? 10.589 -45.422 6.016 1.00 32.19 116 ILE A CA 1
ATOM 898 C C . ILE A 1 116 ? 9.211 -45.944 5.594 1.00 32.19 116 ILE A C 1
ATOM 900 O O . ILE A 1 116 ? 8.178 -45.398 5.969 1.00 32.19 116 ILE A O 1
ATOM 904 N N . ASN A 1 117 ? 9.212 -47.005 4.785 1.00 31.55 117 ASN A N 1
ATOM 905 C CA . ASN A 1 117 ? 8.037 -47.810 4.463 1.00 31.55 117 ASN A CA 1
ATOM 906 C C . ASN A 1 117 ? 7.815 -48.861 5.557 1.00 31.55 117 ASN A C 1
ATOM 908 O O . ASN A 1 117 ? 8.704 -49.676 5.816 1.00 31.55 117 ASN A O 1
ATOM 912 N N . THR A 1 118 ? 6.593 -48.962 6.074 1.00 28.41 118 THR A N 1
ATOM 913 C CA . THR A 1 118 ? 6.080 -50.211 6.648 1.00 28.41 118 THR A CA 1
ATOM 914 C C . THR A 1 118 ? 4.819 -50.655 5.915 1.00 28.41 118 THR A C 1
ATOM 916 O O . THR A 1 118 ? 4.030 -49.877 5.388 1.00 28.41 118 THR A O 1
ATOM 919 N N . LYS A 1 119 ? 4.742 -51.974 5.759 1.00 30.47 119 LYS A N 1
ATOM 920 C CA . LYS A 1 119 ? 3.946 -52.713 4.784 1.00 30.47 119 LYS A CA 1
ATOM 921 C C . LYS A 1 119 ? 2.485 -52.831 5.223 1.00 30.47 119 LYS A C 1
ATOM 923 O O . LYS A 1 119 ? 2.237 -53.230 6.357 1.00 30.47 119 LYS A O 1
ATOM 928 N N . LYS A 1 120 ? 1.551 -52.767 4.269 1.00 27.33 120 LYS A N 1
ATOM 929 C CA . LYS A 1 120 ? 0.509 -53.802 4.169 1.00 27.33 120 LYS A CA 1
ATOM 930 C C . LYS A 1 120 ? 0.002 -53.962 2.737 1.00 27.33 120 LYS A C 1
ATOM 932 O O . LYS A 1 120 ? -0.114 -53.008 1.981 1.00 27.33 120 LYS A O 1
ATOM 937 N N . ALA A 1 121 ? -0.190 -55.225 2.383 1.00 25.75 121 ALA A N 1
ATOM 938 C CA . ALA A 1 121 ? -0.452 -55.746 1.054 1.00 25.75 121 ALA A CA 1
ATOM 939 C C . ALA A 1 121 ? -1.924 -55.623 0.641 1.00 25.75 121 ALA A C 1
ATOM 941 O O . ALA A 1 121 ? -2.790 -55.786 1.494 1.00 25.75 121 ALA A O 1
ATOM 942 N N . ALA A 1 122 ? -2.182 -55.500 -0.666 1.00 26.03 122 ALA A N 1
ATOM 943 C CA .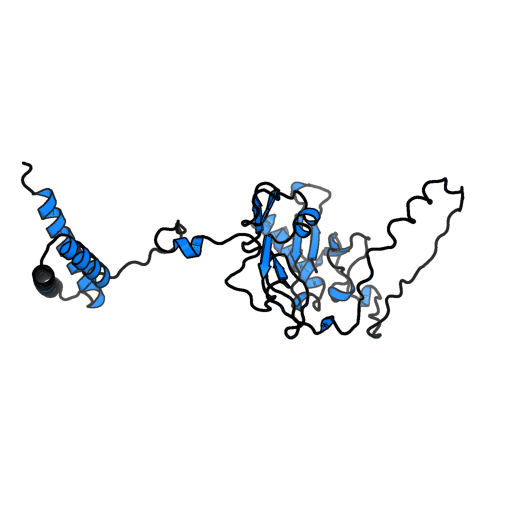 ALA A 1 122 ? -3.206 -56.287 -1.360 1.00 26.03 122 ALA A CA 1
ATOM 944 C C . ALA A 1 122 ? -3.112 -56.143 -2.895 1.00 26.03 122 ALA A C 1
ATOM 946 O O . ALA A 1 122 ? -3.093 -55.045 -3.432 1.00 26.03 122 ALA A O 1
ATOM 947 N N . ALA A 1 123 ? -3.078 -57.311 -3.542 1.00 28.08 123 ALA A N 1
ATOM 948 C CA . ALA A 1 123 ? -3.646 -57.689 -4.839 1.00 28.08 123 ALA A CA 1
ATOM 949 C C . ALA A 1 123 ? -3.342 -56.877 -6.122 1.00 28.08 123 ALA A C 1
ATOM 951 O O . ALA A 1 123 ? -3.832 -55.786 -6.382 1.00 28.08 123 ALA A O 1
ATOM 952 N N . LYS A 1 124 ? -2.602 -57.575 -6.983 1.00 28.16 124 LYS A N 1
ATOM 953 C CA . LYS A 1 124 ? -2.265 -57.360 -8.392 1.00 28.16 124 LYS A CA 1
ATOM 954 C C . LYS A 1 124 ? -3.456 -57.687 -9.306 1.00 28.16 124 LYS A C 1
ATOM 956 O O . LYS A 1 124 ? -4.073 -58.726 -9.095 1.00 28.16 124 LYS A O 1
ATOM 961 N N . GLN A 1 125 ? -3.659 -56.925 -10.384 1.00 31.14 125 GLN A N 1
ATOM 962 C CA . GLN A 1 125 ? -4.053 -57.468 -11.694 1.00 31.14 125 GLN A CA 1
ATOM 963 C C . GLN A 1 125 ? -3.705 -56.491 -12.827 1.00 31.14 125 GLN A C 1
ATOM 965 O O . GLN A 1 125 ? -3.712 -55.277 -12.655 1.00 31.14 125 GLN A O 1
ATOM 970 N N . THR A 1 126 ? -3.304 -57.065 -13.958 1.00 26.45 126 THR A N 1
ATOM 971 C CA . THR A 1 126 ? -2.544 -56.457 -15.055 1.00 26.45 126 THR A CA 1
ATOM 972 C C . THR A 1 126 ? -3.327 -56.662 -16.346 1.00 26.45 126 THR A C 1
ATOM 974 O O . THR A 1 126 ? -3.715 -57.796 -16.616 1.00 26.45 126 THR A O 1
ATOM 977 N N . LEU A 1 127 ? -3.505 -55.614 -17.155 1.00 32.50 127 LEU A N 1
ATOM 978 C CA . LEU A 1 127 ? -3.882 -55.703 -18.572 1.00 32.50 127 LEU A CA 1
ATOM 979 C C . LEU A 1 127 ? -3.087 -54.648 -19.384 1.00 32.50 127 LEU A C 1
ATOM 981 O O . LEU A 1 127 ? -2.704 -53.628 -18.808 1.00 32.50 127 LEU A O 1
ATOM 985 N N . PRO A 1 128 ? -2.763 -54.923 -20.664 1.00 40.84 128 PRO A N 1
ATOM 986 C CA . PRO A 1 128 ? -1.730 -54.218 -21.440 1.00 40.84 128 PRO A CA 1
ATOM 987 C C . PRO A 1 128 ? -2.205 -52.879 -22.048 1.00 40.84 128 PRO A C 1
ATOM 989 O O . PRO A 1 128 ? -3.402 -52.729 -22.300 1.00 40.84 128 PRO A O 1
ATOM 992 N N . PRO A 1 129 ? -1.295 -51.918 -22.324 1.00 37.62 129 PRO A N 1
ATOM 993 C CA . PRO A 1 129 ? -1.640 -50.642 -22.949 1.00 37.62 129 PRO A CA 1
ATOM 994 C C . PRO A 1 129 ? -1.766 -50.746 -24.480 1.00 37.62 129 PRO A C 1
ATOM 996 O O . PRO A 1 129 ? -1.035 -51.481 -25.143 1.00 37.62 129 PRO A O 1
ATOM 999 N N . THR A 1 130 ? -2.715 -49.985 -25.025 1.00 41.84 130 THR A N 1
ATOM 1000 C CA . THR A 1 130 ? -3.050 -49.853 -26.451 1.00 41.84 130 THR A CA 1
ATOM 1001 C C . THR A 1 130 ? -2.490 -48.556 -27.043 1.00 41.84 130 THR A C 1
ATOM 1003 O O . THR A 1 130 ? -2.672 -47.505 -26.436 1.00 41.84 130 THR A O 1
ATOM 1006 N N . GLU A 1 131 ? -1.869 -48.660 -28.226 1.00 48.06 131 GLU A N 1
ATOM 1007 C CA . GLU A 1 131 ? -1.666 -47.731 -29.375 1.00 48.06 131 GLU A CA 1
ATOM 1008 C C . GLU A 1 131 ? -1.582 -46.189 -29.220 1.00 48.06 131 GLU A C 1
ATOM 1010 O O . GLU A 1 131 ? -1.423 -45.492 -30.217 1.00 48.06 131 GLU A O 1
ATOM 1015 N N . SER A 1 132 ? -1.563 -45.623 -28.015 1.00 50.22 132 SER A N 1
ATOM 1016 C CA . SER A 1 132 ? -1.346 -44.186 -27.766 1.00 50.22 132 SER A CA 1
ATOM 1017 C C . SER A 1 132 ? 0.136 -43.828 -27.550 1.00 50.22 132 SER A C 1
ATOM 1019 O O . SER A 1 132 ? 0.462 -42.686 -27.226 1.00 50.22 132 SER A O 1
ATOM 1021 N N . GLU A 1 133 ? 1.053 -44.786 -27.700 1.00 49.72 133 GLU A N 1
ATOM 1022 C CA . GLU A 1 133 ? 2.480 -44.613 -27.380 1.00 49.72 133 GLU A CA 1
ATOM 1023 C C . GLU A 1 133 ? 3.357 -44.231 -28.588 1.00 49.72 133 GLU A C 1
ATOM 1025 O O . GLU A 1 133 ? 4.564 -44.050 -28.439 1.00 49.72 133 GLU A O 1
ATOM 1030 N N . LEU A 1 134 ? 2.775 -44.038 -29.779 1.00 47.50 134 LEU A N 1
ATOM 1031 C CA . LEU A 1 134 ? 3.530 -43.693 -30.994 1.00 47.50 134 LEU A CA 1
ATOM 1032 C C . LEU A 1 134 ? 3.591 -42.188 -31.319 1.00 47.50 134 LEU A C 1
ATOM 1034 O O . LEU A 1 134 ? 4.418 -41.786 -32.134 1.00 47.50 134 LEU A O 1
ATOM 1038 N N . GLU A 1 135 ? 2.824 -41.324 -30.648 1.00 47.34 135 GLU A N 1
ATOM 1039 C CA . GLU A 1 135 ? 2.878 -39.868 -30.900 1.00 47.34 135 GLU A CA 1
ATOM 1040 C C . GLU A 1 135 ? 3.904 -39.114 -30.028 1.00 47.34 135 GLU A C 1
ATOM 1042 O O . GLU A 1 135 ? 4.228 -37.953 -30.287 1.00 47.34 135 GLU A O 1
ATOM 1047 N N . THR A 1 136 ? 4.525 -39.777 -29.047 1.00 44.16 136 THR A N 1
ATOM 1048 C CA . THR A 1 136 ? 5.506 -39.153 -28.132 1.00 44.16 136 THR A CA 1
ATOM 1049 C C . THR A 1 136 ? 6.924 -39.048 -28.726 1.00 44.16 136 THR A C 1
ATOM 1051 O O . THR A 1 136 ? 7.827 -38.501 -28.095 1.00 44.16 136 THR A O 1
ATOM 1054 N N . ALA A 1 137 ? 7.152 -39.502 -29.964 1.00 43.47 137 ALA A N 1
ATOM 1055 C CA . ALA A 1 137 ? 8.481 -39.505 -30.589 1.00 43.47 137 ALA A CA 1
ATOM 1056 C C . ALA A 1 137 ? 8.857 -38.202 -31.336 1.00 43.47 137 ALA A C 1
ATOM 1058 O O . ALA A 1 137 ? 10.024 -38.011 -31.675 1.00 43.47 137 ALA A O 1
ATOM 1059 N N . ALA A 1 138 ? 7.926 -37.264 -31.557 1.00 40.06 138 ALA A N 1
ATOM 1060 C CA . ALA A 1 138 ? 8.200 -36.038 -32.328 1.00 40.06 138 ALA A CA 1
ATOM 1061 C C . ALA A 1 138 ? 8.568 -34.798 -31.481 1.00 40.06 138 ALA A C 1
ATOM 1063 O O . ALA A 1 138 ? 8.977 -33.774 -32.026 1.00 40.06 138 ALA A O 1
ATOM 1064 N N . ARG A 1 139 ? 8.495 -34.870 -30.143 1.00 45.25 139 ARG A N 1
ATOM 1065 C CA . ARG A 1 139 ? 8.795 -33.743 -29.229 1.00 45.25 139 ARG A CA 1
ATOM 1066 C C . ARG A 1 139 ? 10.148 -33.878 -28.512 1.00 45.25 139 ARG A C 1
ATOM 1068 O O . ARG A 1 139 ? 10.340 -33.338 -27.428 1.00 45.25 139 ARG A O 1
ATOM 1075 N N . ALA A 1 140 ? 11.099 -34.579 -29.128 1.00 37.34 140 ALA A N 1
ATOM 1076 C CA . ALA A 1 140 ? 12.447 -34.812 -28.596 1.00 37.34 140 ALA A CA 1
ATOM 1077 C C . ALA A 1 140 ? 13.547 -33.938 -29.244 1.00 37.34 140 ALA A C 1
ATOM 1079 O O . ALA A 1 140 ? 14.729 -34.202 -29.056 1.00 37.34 140 ALA A O 1
ATOM 1080 N N . LYS A 1 141 ? 13.195 -32.872 -29.981 1.00 37.44 141 LYS A N 1
ATOM 1081 C CA . LYS A 1 141 ? 14.169 -31.898 -30.518 1.00 37.44 141 LYS A CA 1
ATOM 1082 C C . LYS A 1 141 ? 13.732 -30.443 -30.312 1.00 37.44 141 LYS A C 1
ATOM 1084 O O . LYS A 1 141 ? 13.442 -29.755 -31.279 1.00 37.44 141 LYS A O 1
ATOM 1089 N N . ALA A 1 142 ? 13.658 -29.983 -29.059 1.00 42.03 142 ALA A N 1
ATOM 1090 C CA . ALA A 1 142 ? 13.686 -28.543 -28.716 1.00 42.03 142 ALA A CA 1
ATOM 1091 C C . ALA A 1 142 ? 13.901 -28.251 -27.211 1.00 42.03 142 ALA A C 1
ATOM 1093 O O . ALA A 1 142 ? 13.483 -27.204 -26.720 1.00 42.03 142 ALA A O 1
ATOM 1094 N N . LYS A 1 143 ? 14.512 -29.160 -26.440 1.00 37.28 143 LYS A N 1
ATOM 1095 C CA . LYS A 1 143 ? 14.906 -28.891 -25.045 1.00 37.28 143 LYS A CA 1
ATOM 1096 C C . LYS A 1 143 ? 16.274 -29.496 -24.752 1.00 37.28 143 LYS A C 1
ATOM 1098 O O . LYS A 1 143 ? 16.406 -30.404 -23.946 1.00 37.28 143 LYS A O 1
ATOM 1103 N N . GLU A 1 144 ? 17.283 -28.953 -25.415 1.00 40.38 144 GLU A N 1
ATOM 1104 C CA . GLU A 1 144 ? 18.661 -29.000 -24.938 1.00 40.38 144 GLU A CA 1
ATOM 1105 C C . GLU A 1 144 ? 19.150 -27.557 -24.799 1.00 40.38 144 GLU A C 1
ATOM 1107 O O . GLU A 1 144 ? 19.492 -26.894 -25.772 1.00 40.38 144 GLU A O 1
ATOM 1112 N N . SER A 1 145 ? 19.146 -27.057 -23.567 1.00 37.66 145 SER A N 1
ATOM 1113 C CA . SER A 1 145 ? 20.065 -26.009 -23.125 1.00 37.66 145 SER A CA 1
ATOM 1114 C C . SER A 1 145 ? 20.347 -26.278 -21.651 1.00 37.66 145 SER A C 1
ATOM 1116 O O . SER A 1 145 ? 19.419 -26.361 -20.845 1.00 37.66 145 SER A O 1
ATOM 1118 N N . GLY A 1 146 ? 21.617 -26.555 -21.368 1.00 34.38 146 GLY A N 1
ATOM 1119 C CA . GLY A 1 146 ? 22.084 -27.324 -20.226 1.00 34.38 146 GLY A CA 1
ATOM 1120 C C . GLY A 1 146 ? 21.963 -26.630 -18.877 1.00 34.38 146 GLY A C 1
ATOM 1121 O O . GLY A 1 146 ? 22.096 -25.420 -18.747 1.00 34.38 146 GLY A O 1
ATOM 1122 N N . ASN A 1 147 ? 21.765 -27.457 -17.856 1.00 44.12 147 ASN A N 1
ATOM 1123 C CA . ASN A 1 147 ? 21.975 -27.095 -16.466 1.00 44.12 147 ASN A CA 1
ATOM 1124 C C . ASN A 1 147 ? 23.447 -27.377 -16.131 1.00 44.12 147 ASN A C 1
ATOM 1126 O O . ASN A 1 147 ? 23.791 -28.492 -15.736 1.00 44.12 147 ASN A O 1
ATOM 1130 N N . SER A 1 148 ? 24.320 -26.394 -16.356 1.00 41.38 148 SER A N 1
ATOM 1131 C CA . SER A 1 148 ? 25.681 -26.392 -15.820 1.00 41.38 148 SER A CA 1
ATOM 1132 C C . SER A 1 148 ? 25.672 -25.743 -14.435 1.00 41.38 148 SER A C 1
ATOM 1134 O O . SER A 1 148 ? 25.070 -24.691 -14.230 1.00 41.38 148 SER A O 1
ATOM 1136 N N . ASP A 1 149 ? 26.372 -26.347 -13.474 1.00 52.44 149 ASP A N 1
ATOM 1137 C CA . ASP A 1 149 ? 26.452 -25.886 -12.075 1.00 52.44 149 ASP A CA 1
ATOM 1138 C C . ASP A 1 149 ? 27.091 -24.480 -11.917 1.00 52.44 149 ASP A C 1
ATOM 1140 O O . ASP A 1 149 ? 27.101 -23.904 -10.833 1.00 52.44 149 ASP A O 1
ATOM 1144 N N . SER A 1 150 ? 27.574 -23.889 -13.017 1.00 57.25 150 SER A N 1
ATOM 1145 C CA . SER A 1 150 ? 28.098 -22.523 -13.121 1.00 57.25 150 SER A CA 1
ATOM 1146 C C . SER A 1 150 ? 27.027 -21.417 -13.153 1.00 57.25 150 SER A C 1
ATOM 1148 O O . SER A 1 150 ? 27.340 -20.270 -12.838 1.00 57.25 150 SER A O 1
ATOM 1150 N N . ASP A 1 151 ? 25.764 -21.719 -13.481 1.00 57.00 151 ASP A N 1
ATOM 1151 C CA . ASP A 1 151 ? 24.724 -20.689 -13.693 1.00 57.00 151 ASP A CA 1
ATOM 1152 C C . ASP A 1 151 ? 24.165 -20.102 -12.375 1.00 57.00 151 ASP A C 1
ATOM 1154 O O . ASP A 1 151 ? 23.704 -18.963 -12.303 1.00 57.00 151 ASP A O 1
ATOM 1158 N N . LYS A 1 152 ? 24.282 -20.816 -11.247 1.00 65.75 152 LYS A N 1
ATOM 1159 C CA . LYS A 1 152 ? 23.771 -20.321 -9.950 1.00 65.75 152 LYS A CA 1
ATOM 1160 C C . LYS A 1 152 ? 24.490 -19.064 -9.436 1.00 65.75 152 LYS A C 1
ATOM 1162 O O . LYS A 1 152 ? 23.918 -18.358 -8.600 1.00 65.75 152 LYS A O 1
ATOM 1167 N N . SER A 1 153 ? 25.692 -18.764 -9.936 1.00 82.69 153 SER A N 1
ATOM 1168 C CA . SER A 1 153 ? 26.492 -17.592 -9.546 1.00 82.69 153 SER A CA 1
ATOM 1169 C C . SER A 1 153 ? 26.168 -16.318 -10.340 1.00 82.69 153 SER A C 1
ATOM 1171 O O . SER A 1 153 ? 26.591 -15.236 -9.936 1.00 82.69 153 SER A O 1
ATOM 1173 N N . LEU A 1 154 ? 25.446 -16.412 -11.460 1.00 88.88 154 LEU A N 1
ATOM 1174 C CA . LEU A 1 154 ? 25.224 -15.272 -12.356 1.00 88.88 154 LEU A CA 1
ATOM 1175 C C . LEU A 1 154 ? 24.109 -14.341 -11.845 1.00 88.88 154 LEU A C 1
ATOM 1177 O O . LEU A 1 154 ? 23.123 -14.829 -11.279 1.00 88.88 154 LEU A O 1
ATOM 1181 N N . PRO A 1 155 ? 24.215 -13.012 -12.034 1.00 90.88 155 PRO A N 1
ATOM 1182 C CA . PRO A 1 155 ? 23.179 -12.076 -11.610 1.00 90.88 155 PRO A CA 1
ATOM 1183 C C . PRO A 1 155 ? 21.850 -12.353 -12.325 1.00 90.88 155 PRO A C 1
ATOM 1185 O O . PRO A 1 155 ? 21.799 -12.681 -13.509 1.00 90.88 155 PRO A O 1
ATOM 1188 N N . MET A 1 156 ? 20.746 -12.219 -11.587 1.00 92.94 156 MET A N 1
ATOM 1189 C CA . MET A 1 156 ? 19.395 -12.405 -12.118 1.00 92.94 156 MET A CA 1
ATOM 1190 C C . MET A 1 156 ? 18.826 -11.078 -12.617 1.00 92.94 156 MET A C 1
ATOM 1192 O O . MET A 1 156 ? 18.816 -10.081 -11.891 1.00 92.94 156 MET A O 1
ATOM 1196 N N . CYS A 1 157 ? 18.292 -11.083 -13.836 1.00 93.69 157 CYS A N 1
ATOM 1197 C CA . CYS A 1 157 ? 17.667 -9.917 -14.435 1.00 93.69 157 CYS A CA 1
ATOM 1198 C C . CYS A 1 157 ? 16.422 -9.486 -13.650 1.00 93.69 157 CYS A C 1
ATOM 1200 O O . CYS A 1 157 ? 15.523 -10.290 -13.388 1.00 93.69 157 CYS A O 1
ATOM 1202 N N . LYS A 1 158 ? 16.344 -8.193 -13.317 1.00 91.62 158 LYS A N 1
ATOM 1203 C CA . LYS A 1 158 ? 15.241 -7.610 -12.543 1.00 91.62 158 LYS A CA 1
ATOM 1204 C C . LYS A 1 158 ? 14.188 -6.880 -13.385 1.00 91.62 158 LYS A C 1
ATOM 1206 O O . LYS A 1 158 ? 13.227 -6.370 -12.809 1.00 91.62 158 LYS A O 1
ATOM 1211 N N . ARG A 1 159 ? 14.316 -6.863 -14.720 1.00 91.75 159 ARG A N 1
ATOM 1212 C CA . ARG A 1 159 ? 13.265 -6.351 -15.620 1.00 91.75 159 ARG A CA 1
ATOM 1213 C C . ARG A 1 159 ? 12.033 -7.260 -15.593 1.00 91.75 159 ARG A C 1
ATOM 1215 O O . ARG A 1 159 ? 12.139 -8.477 -15.421 1.00 91.75 159 ARG A O 1
ATOM 1222 N N . PHE A 1 160 ? 10.854 -6.673 -15.778 1.00 91.88 160 PHE A N 1
ATOM 1223 C CA . PHE A 1 160 ? 9.593 -7.400 -15.680 1.00 91.88 160 PHE A CA 1
ATOM 1224 C C . PHE A 1 160 ? 9.475 -8.507 -16.736 1.00 91.88 160 PHE A C 1
ATOM 1226 O O . PHE A 1 160 ? 9.706 -8.281 -17.920 1.00 91.88 160 PHE A O 1
ATOM 1233 N N . GLY A 1 161 ? 9.107 -9.715 -16.307 1.00 89.94 161 GLY A N 1
ATOM 1234 C CA . GLY A 1 161 ? 8.882 -10.859 -17.199 1.00 89.94 161 GLY A CA 1
ATOM 1235 C C . GLY A 1 161 ? 10.139 -11.572 -17.716 1.00 89.94 161 GLY A C 1
ATOM 1236 O O . GLY A 1 161 ? 9.996 -12.637 -18.298 1.00 89.94 161 GLY A O 1
ATOM 1237 N N . CYS A 1 162 ? 11.355 -11.058 -17.481 1.00 92.00 162 CYS A N 1
ATOM 1238 C CA . CYS A 1 162 ? 12.579 -11.728 -17.939 1.00 92.00 162 CYS A CA 1
ATOM 1239 C C . CYS A 1 162 ? 13.015 -12.857 -16.992 1.00 92.00 162 CYS A C 1
ATOM 1241 O O . CYS A 1 162 ? 13.061 -14.010 -17.400 1.00 92.00 162 CYS A O 1
ATOM 1243 N N . GLN A 1 163 ? 13.359 -12.536 -15.736 1.00 87.94 163 GLN A N 1
ATOM 1244 C CA . GLN A 1 163 ? 13.801 -13.484 -14.685 1.00 87.94 163 GLN A CA 1
ATOM 1245 C C . GLN A 1 163 ? 14.988 -14.412 -15.043 1.00 87.94 163 GLN A C 1
ATOM 1247 O O . GLN A 1 163 ? 15.375 -15.254 -14.235 1.00 87.94 163 GLN A O 1
ATOM 1252 N N . LYS A 1 164 ? 15.607 -14.246 -16.217 1.00 91.00 164 LYS A N 1
ATOM 1253 C CA . LYS A 1 164 ? 16.809 -14.974 -16.639 1.00 91.00 164 LYS A CA 1
ATOM 1254 C C . LYS A 1 164 ? 18.039 -14.500 -15.873 1.00 91.00 164 LYS A C 1
ATOM 1256 O O . LYS A 1 164 ? 18.160 -13.311 -15.564 1.00 91.00 164 LYS A O 1
ATOM 1261 N N . ARG A 1 165 ? 18.960 -15.421 -15.602 1.00 93.44 165 ARG A N 1
ATOM 1262 C CA . ARG A 1 165 ? 20.330 -15.082 -15.214 1.00 93.44 165 ARG A CA 1
ATOM 1263 C C . ARG A 1 165 ? 21.123 -14.711 -16.460 1.00 93.44 165 ARG A C 1
ATOM 1265 O O . ARG A 1 165 ? 20.829 -15.221 -17.538 1.00 93.44 165 ARG A O 1
ATOM 1272 N N . PHE A 1 166 ? 22.045 -13.767 -16.330 1.00 92.88 166 PHE A N 1
ATOM 1273 C CA . PHE A 1 166 ? 22.806 -13.255 -17.465 1.00 92.88 166 PHE A CA 1
ATOM 1274 C C . PHE A 1 166 ? 24.258 -12.997 -17.074 1.00 92.88 166 PHE A C 1
ATOM 1276 O O . PHE A 1 166 ? 24.542 -12.654 -15.927 1.00 92.88 166 PHE A O 1
ATOM 1283 N N . ASN A 1 167 ? 25.169 -13.149 -18.034 1.00 91.62 167 ASN A N 1
ATOM 1284 C CA . ASN A 1 167 ? 26.553 -12.721 -17.886 1.00 91.62 167 ASN A CA 1
ATOM 1285 C C . ASN A 1 167 ? 26.663 -11.237 -18.284 1.00 91.62 167 ASN A C 1
ATOM 1287 O O . ASN A 1 167 ? 26.300 -10.904 -19.414 1.00 91.62 167 ASN A O 1
ATOM 1291 N N . PRO A 1 168 ? 27.149 -10.342 -17.403 1.00 87.25 168 PRO A N 1
ATOM 1292 C CA . PRO A 1 168 ? 27.396 -8.944 -17.752 1.00 87.25 168 PRO A CA 1
ATOM 1293 C C . PRO A 1 168 ? 28.317 -8.760 -18.967 1.00 87.25 168 PRO A C 1
ATOM 1295 O O . PRO A 1 168 ? 28.152 -7.787 -19.694 1.00 87.25 168 PRO A O 1
ATOM 1298 N N . GLU A 1 169 ? 29.242 -9.691 -19.213 1.00 87.75 169 GLU A N 1
ATOM 1299 C CA . GLU A 1 169 ? 30.199 -9.614 -20.328 1.00 87.75 169 GLU A CA 1
ATOM 1300 C C . GLU A 1 169 ? 29.567 -9.932 -21.694 1.00 87.75 169 GLU A C 1
ATOM 1302 O O . GLU A 1 169 ? 30.015 -9.425 -22.719 1.00 87.75 169 GLU A O 1
ATOM 1307 N N . GLU A 1 170 ? 28.492 -10.726 -21.718 1.00 87.44 170 GLU A N 1
ATOM 1308 C CA . GLU A 1 170 ? 27.773 -11.127 -22.940 1.00 87.44 170 GLU A CA 1
ATOM 1309 C C . GLU A 1 170 ? 26.453 -10.352 -23.124 1.00 87.44 170 GLU A C 1
ATOM 1311 O O . GLU A 1 170 ? 25.609 -10.690 -23.959 1.00 87.44 170 GLU A O 1
ATOM 1316 N N . ASN A 1 171 ? 26.242 -9.303 -22.327 1.00 90.75 171 ASN A N 1
ATOM 1317 C CA . ASN A 1 171 ? 24.997 -8.549 -22.299 1.00 90.75 171 ASN A CA 1
ATOM 1318 C C . ASN A 1 171 ? 24.917 -7.546 -23.459 1.00 90.75 171 ASN A C 1
ATOM 1320 O O . ASN A 1 171 ? 25.329 -6.395 -23.349 1.00 90.75 171 ASN A O 1
ATOM 1324 N N . GLY A 1 172 ? 24.374 -7.992 -24.590 1.00 90.12 172 GLY A N 1
ATOM 1325 C CA . GLY A 1 172 ? 24.088 -7.122 -25.729 1.00 90.12 172 GLY A CA 1
ATOM 1326 C C . GLY A 1 172 ? 22.829 -6.256 -25.541 1.00 90.12 172 GLY A C 1
ATOM 1327 O O . GLY A 1 172 ? 21.949 -6.583 -24.739 1.00 90.12 172 GLY A O 1
ATOM 1328 N N . PRO A 1 173 ? 22.652 -5.204 -26.365 1.00 89.69 173 PRO A N 1
ATOM 1329 C CA . PRO A 1 173 ? 21.487 -4.314 -26.311 1.00 89.69 173 PRO A CA 1
ATOM 1330 C C . PRO A 1 173 ? 20.162 -5.006 -26.670 1.00 89.69 173 PRO A C 1
ATOM 1332 O O . PRO A 1 173 ? 19.099 -4.418 -26.493 1.00 89.69 173 PRO A O 1
ATOM 1335 N N . THR A 1 174 ? 20.201 -6.243 -27.177 1.00 90.56 174 THR A N 1
ATOM 1336 C CA . THR A 1 174 ? 19.020 -7.033 -27.547 1.00 90.56 174 THR A CA 1
ATOM 1337 C C . THR A 1 174 ? 18.846 -8.333 -26.759 1.00 90.56 174 THR A C 1
ATOM 1339 O O . THR A 1 174 ? 17.992 -9.152 -27.100 1.00 90.56 174 THR A O 1
ATOM 1342 N N . ALA A 1 175 ? 19.623 -8.528 -25.691 1.00 92.69 175 ALA A N 1
ATOM 1343 C CA . ALA A 1 175 ? 19.656 -9.782 -24.939 1.00 92.69 175 ALA A CA 1
ATOM 1344 C C . ALA A 1 175 ? 18.387 -10.033 -24.091 1.00 92.69 175 ALA A C 1
ATOM 1346 O O . ALA A 1 175 ? 17.943 -11.173 -23.928 1.00 92.69 175 ALA A O 1
ATOM 1347 N N . CYS A 1 176 ? 17.752 -8.974 -23.584 1.00 94.31 176 CYS A N 1
ATOM 1348 C CA . CYS A 1 176 ? 16.647 -9.038 -22.631 1.00 94.31 176 CYS A CA 1
ATOM 1349 C C . CYS A 1 176 ? 15.295 -8.704 -23.271 1.00 94.31 176 CYS A C 1
ATOM 1351 O O . CYS A 1 176 ? 14.973 -7.537 -23.501 1.00 94.31 176 CYS A O 1
ATOM 1353 N N . GLN A 1 177 ? 14.452 -9.721 -23.459 1.00 94.94 177 GLN A N 1
ATOM 1354 C CA . GLN A 1 177 ? 13.033 -9.540 -23.774 1.00 94.94 177 GLN A CA 1
ATOM 1355 C C . GLN A 1 177 ? 12.231 -9.378 -22.478 1.00 94.94 177 GLN A C 1
ATOM 1357 O O . GLN A 1 177 ? 12.177 -10.295 -21.657 1.00 94.94 177 GLN A O 1
ATOM 1362 N N . HIS A 1 178 ? 11.620 -8.213 -22.281 1.00 94.38 178 HIS A N 1
ATOM 1363 C CA . HIS A 1 178 ? 10.957 -7.850 -21.030 1.00 94.38 178 HIS A CA 1
ATOM 1364 C C . HIS A 1 178 ? 9.737 -6.947 -21.258 1.00 94.38 178 HIS A C 1
ATOM 1366 O O . HIS A 1 178 ? 9.475 -6.470 -22.363 1.00 94.38 178 HIS A O 1
ATOM 1372 N N . HIS A 1 179 ? 8.974 -6.715 -20.195 1.00 93.88 179 HIS A N 1
ATOM 1373 C CA . HIS A 1 179 ? 7.858 -5.772 -20.163 1.00 93.88 179 HIS A CA 1
ATOM 1374 C C . HIS A 1 179 ? 8.302 -4.446 -19.545 1.00 93.88 179 HIS A C 1
ATOM 1376 O O . HIS A 1 179 ? 8.996 -4.425 -18.532 1.00 93.88 179 HIS A O 1
ATOM 1382 N N . VAL A 1 180 ? 7.909 -3.324 -20.150 1.00 91.69 180 VAL A N 1
ATOM 1383 C CA . VAL A 1 180 ? 8.323 -1.981 -19.691 1.00 91.69 180 VAL A CA 1
ATOM 1384 C C . VAL A 1 180 ? 7.542 -1.550 -18.449 1.00 91.69 180 VAL A C 1
ATOM 1386 O O . VAL A 1 180 ? 8.055 -0.837 -17.593 1.00 91.69 180 VAL A O 1
ATOM 1389 N N . LYS A 1 181 ? 6.281 -1.979 -18.352 1.00 90.31 181 LYS A N 1
ATOM 1390 C CA . LYS A 1 181 ? 5.344 -1.557 -17.308 1.00 90.31 181 LYS A CA 1
ATOM 1391 C C . LYS A 1 181 ? 4.978 -2.729 -16.386 1.00 90.31 181 LYS A C 1
ATOM 1393 O O . LYS A 1 181 ? 5.069 -3.880 -16.813 1.00 90.31 181 LYS A O 1
ATOM 1398 N N . PRO A 1 182 ? 4.547 -2.450 -15.141 1.00 90.00 182 PRO A N 1
ATOM 1399 C CA . PRO A 1 182 ? 4.178 -3.481 -14.173 1.00 90.00 182 PRO A CA 1
ATOM 1400 C C . PRO A 1 182 ? 2.964 -4.321 -14.618 1.00 90.00 182 PRO A C 1
ATOM 1402 O O . PRO A 1 182 ? 2.233 -3.934 -15.539 1.00 90.00 182 PRO A O 1
ATOM 1405 N N . PRO A 1 183 ? 2.731 -5.473 -13.966 1.00 91.62 183 PRO A N 1
ATOM 1406 C CA . PRO A 1 183 ? 1.551 -6.286 -14.217 1.00 91.62 183 PRO A CA 1
ATOM 1407 C C . PRO A 1 183 ? 0.288 -5.636 -13.639 1.00 91.62 183 PRO A C 1
ATOM 1409 O O . PRO A 1 183 ? 0.343 -4.916 -12.642 1.00 91.62 183 PRO A O 1
ATOM 1412 N N . VAL A 1 184 ? -0.854 -5.917 -14.256 1.00 90.19 184 VAL A N 1
ATOM 1413 C CA . VAL A 1 184 ? -2.185 -5.459 -13.856 1.00 90.19 184 VAL A CA 1
ATOM 1414 C C . VAL A 1 184 ? -3.060 -6.676 -13.599 1.00 90.19 184 VAL A C 1
ATOM 1416 O O . VAL A 1 184 ? -3.165 -7.574 -14.439 1.00 90.19 184 VAL A O 1
ATOM 1419 N N . PHE A 1 185 ? -3.701 -6.684 -12.432 1.00 91.75 185 PHE A N 1
ATOM 1420 C CA . PHE A 1 185 ? -4.636 -7.720 -12.016 1.00 91.75 185 PHE A CA 1
ATOM 1421 C C . PHE A 1 185 ? -5.983 -7.065 -11.703 1.00 91.75 185 PHE A C 1
ATOM 1423 O O . PHE A 1 185 ? -6.097 -6.330 -10.725 1.00 91.75 185 PHE A O 1
ATOM 1430 N N . HIS A 1 186 ? -6.991 -7.300 -12.544 1.00 86.69 186 HIS A N 1
ATOM 1431 C CA . HIS A 1 186 ? -8.325 -6.712 -12.389 1.00 86.69 186 HIS A CA 1
ATOM 1432 C C . HIS A 1 186 ? -9.398 -7.712 -12.814 1.00 86.69 186 HIS A C 1
ATOM 1434 O O . HIS A 1 186 ? -9.309 -8.260 -13.908 1.00 86.69 186 HIS A O 1
ATOM 1440 N N . GLU A 1 187 ? -10.415 -7.952 -11.977 1.00 86.00 187 GLU A N 1
ATOM 1441 C CA . GLU A 1 187 ? -11.532 -8.866 -12.294 1.00 86.00 187 GLU A CA 1
ATOM 1442 C C . GLU A 1 187 ? -11.051 -10.217 -12.849 1.00 86.00 187 GLU A C 1
ATOM 1444 O O . GLU A 1 187 ? -11.474 -10.657 -13.914 1.00 86.00 187 GLU A O 1
ATOM 1449 N N . THR A 1 188 ? -10.097 -10.856 -12.165 1.00 88.62 188 THR A N 1
ATOM 1450 C CA . THR A 1 188 ? -9.446 -12.127 -12.561 1.00 88.62 188 THR A CA 1
ATOM 1451 C C . THR A 1 188 ? -8.569 -12.086 -13.822 1.00 88.62 188 THR A C 1
ATOM 1453 O O . THR A 1 188 ? -7.758 -13.000 -14.005 1.00 88.62 188 THR A O 1
ATOM 1456 N N . ARG A 1 189 ? -8.629 -11.006 -14.613 1.00 90.75 189 ARG A N 1
ATOM 1457 C CA . ARG A 1 189 ? -7.751 -10.740 -15.761 1.00 90.75 189 ARG A CA 1
ATOM 1458 C C . ARG A 1 189 ? -6.354 -10.367 -15.290 1.00 90.75 189 ARG A C 1
ATOM 1460 O O . ARG A 1 189 ? -6.193 -9.565 -14.369 1.00 90.75 189 ARG A O 1
ATOM 1467 N N . LYS A 1 190 ? -5.347 -10.938 -15.943 1.00 92.88 190 LYS A N 1
ATOM 1468 C CA . LYS A 1 190 ? -3.925 -10.735 -15.659 1.00 92.88 190 LYS A CA 1
ATOM 1469 C C . LYS A 1 190 ? -3.238 -10.332 -16.951 1.00 92.88 190 LYS A C 1
ATOM 1471 O O . LYS A 1 190 ? -3.284 -11.073 -17.927 1.00 92.88 190 LYS A O 1
ATOM 1476 N N . PHE A 1 191 ? -2.627 -9.161 -16.982 1.00 93.44 191 PHE A N 1
ATOM 1477 C CA . PHE A 1 191 ? -1.938 -8.665 -18.172 1.00 93.44 191 PHE A CA 1
ATOM 1478 C C . PHE A 1 191 ? -0.817 -7.708 -17.775 1.00 93.44 191 PHE A C 1
ATOM 1480 O O . PHE A 1 191 ? -0.700 -7.315 -16.618 1.00 93.44 191 PHE A O 1
ATOM 1487 N N . TRP A 1 192 ? 0.036 -7.336 -18.720 1.00 93.50 192 TRP A N 1
ATOM 1488 C CA . TRP A 1 192 ? 1.074 -6.330 -18.495 1.00 93.50 192 TRP A CA 1
ATOM 1489 C C . TRP A 1 192 ? 0.549 -4.960 -18.913 1.00 93.50 192 TRP A C 1
ATOM 1491 O O . TRP A 1 192 ? -0.027 -4.840 -19.988 1.00 93.50 192 TRP A O 1
ATOM 1501 N N . ALA A 1 193 ? 0.777 -3.898 -18.135 1.00 90.75 193 ALA A N 1
ATOM 1502 C CA . ALA A 1 193 ? 0.269 -2.561 -18.484 1.00 90.75 193 ALA A CA 1
ATOM 1503 C C . ALA A 1 193 ? 0.821 -2.009 -19.820 1.00 90.75 193 ALA A C 1
ATOM 1505 O O . ALA A 1 193 ? 0.272 -1.060 -20.376 1.00 90.75 193 ALA A O 1
ATOM 1506 N N . CYS A 1 194 ? 1.913 -2.572 -20.343 1.00 92.56 194 CYS A N 1
ATOM 1507 C CA . CYS A 1 194 ? 2.445 -2.275 -21.677 1.00 92.56 194 CYS A CA 1
ATOM 1508 C C . CYS A 1 194 ? 1.835 -3.141 -22.795 1.00 92.56 194 CYS A C 1
ATOM 1510 O O . CYS A 1 194 ? 2.081 -2.866 -23.964 1.00 92.56 194 CYS A O 1
ATOM 1512 N N . CYS A 1 195 ? 1.056 -4.171 -22.461 1.00 93.00 195 CYS A N 1
ATOM 1513 C CA . CYS A 1 195 ? 0.389 -5.099 -23.380 1.00 93.00 195 CYS A CA 1
ATOM 1514 C C . CYS A 1 195 ? -1.045 -5.394 -22.908 1.00 93.00 195 CYS A C 1
ATOM 1516 O O . CYS A 1 195 ? -1.313 -6.511 -22.456 1.00 93.00 195 CYS A O 1
ATOM 1518 N N . PRO A 1 196 ? -1.967 -4.419 -22.995 1.00 90.00 196 PRO A N 1
ATOM 1519 C CA . PRO A 1 196 ? -3.342 -4.588 -22.523 1.00 90.00 196 PRO A CA 1
ATOM 1520 C C . PRO A 1 196 ? -4.110 -5.689 -23.269 1.00 90.00 196 PRO A C 1
ATOM 1522 O O . PRO A 1 196 ? -4.977 -6.324 -22.679 1.00 90.00 196 PRO A O 1
ATOM 1525 N N . ASP A 1 197 ? -3.751 -5.967 -24.524 1.00 92.94 197 ASP A N 1
ATOM 1526 C CA . ASP A 1 197 ? -4.439 -6.964 -25.356 1.00 92.94 197 ASP A CA 1
ATOM 1527 C C . ASP A 1 197 ? -4.048 -8.413 -25.016 1.00 92.94 197 ASP A C 1
ATOM 1529 O O . ASP A 1 197 ? -4.764 -9.356 -25.352 1.00 92.94 197 ASP A O 1
ATOM 1533 N N . LYS A 1 198 ? -2.913 -8.623 -24.333 1.00 92.12 198 LYS A N 1
ATOM 1534 C CA . LYS A 1 198 ? -2.422 -9.958 -23.952 1.00 92.12 198 LYS A CA 1
ATOM 1535 C C . LYS A 1 198 ? -2.947 -10.340 -22.570 1.00 92.12 198 LYS A C 1
ATOM 1537 O O . LYS A 1 198 ? -2.214 -10.303 -21.581 1.00 92.12 198 LYS A O 1
ATOM 1542 N N . ILE A 1 199 ? -4.232 -10.678 -22.521 1.00 93.12 199 ILE A N 1
ATOM 1543 C CA . ILE A 1 199 ? -4.936 -11.038 -21.288 1.00 93.12 199 ILE A CA 1
ATOM 1544 C C . ILE A 1 199 ? -4.798 -12.535 -21.018 1.00 93.12 199 ILE A C 1
ATOM 1546 O O . ILE A 1 199 ? -5.131 -13.369 -21.855 1.00 93.12 199 ILE A O 1
ATOM 1550 N N . ALA A 1 200 ? -4.358 -12.864 -19.811 1.00 93.38 200 ALA A N 1
ATOM 1551 C CA . ALA A 1 200 ? -4.343 -14.209 -19.266 1.00 93.38 200 ALA A CA 1
ATOM 1552 C C . ALA A 1 200 ? -5.349 -14.330 -18.112 1.00 93.38 200 ALA A C 1
ATOM 1554 O O . ALA A 1 200 ? -5.548 -13.397 -17.328 1.00 93.38 200 ALA A O 1
ATOM 1555 N N . TRP A 1 201 ? -5.975 -15.499 -18.001 1.00 92.25 201 TRP A N 1
ATOM 1556 C CA . TRP A 1 201 ? -6.958 -15.802 -16.954 1.00 92.25 201 TRP A CA 1
ATOM 1557 C C . TRP A 1 201 ? -6.351 -16.616 -15.813 1.00 92.25 201 TRP A C 1
ATOM 1559 O O . TRP A 1 201 ? -6.729 -16.450 -14.652 1.00 92.25 201 TRP A O 1
ATOM 1569 N N . ASP A 1 202 ? -5.337 -17.420 -16.106 1.00 92.69 202 ASP A N 1
ATOM 1570 C CA . ASP A 1 202 ? -4.551 -18.168 -15.134 1.00 92.69 202 ASP A CA 1
ATOM 1571 C C . ASP A 1 202 ? -3.162 -17.531 -14.933 1.00 92.69 202 ASP A C 1
ATOM 1573 O O . ASP A 1 202 ? -2.770 -16.568 -15.599 1.00 92.69 202 ASP A O 1
ATOM 1577 N N . TRP A 1 203 ? -2.432 -18.020 -13.933 1.00 91.69 203 TRP A N 1
ATOM 1578 C CA . TRP A 1 203 ? -1.082 -17.538 -13.642 1.00 91.69 203 TRP A CA 1
ATOM 1579 C C . TRP A 1 203 ? -0.048 -18.046 -14.656 1.00 91.69 203 TRP A C 1
ATOM 1581 O O . TRP A 1 203 ? 0.855 -17.304 -15.037 1.00 91.69 203 TRP A O 1
ATOM 1591 N N . GLU A 1 204 ? -0.185 -19.289 -15.114 1.00 93.31 204 GLU A N 1
ATOM 1592 C CA . GLU A 1 204 ? 0.784 -19.922 -16.009 1.00 93.31 204 GLU A CA 1
ATOM 1593 C C . GLU A 1 204 ? 0.814 -19.251 -17.390 1.00 93.31 204 GLU A C 1
ATOM 1595 O O . GLU A 1 204 ? 1.889 -18.877 -17.864 1.00 93.31 204 GLU A O 1
ATOM 1600 N N . SER A 1 205 ? -0.348 -18.978 -17.991 1.00 93.06 205 SER A N 1
ATOM 1601 C CA . SER A 1 205 ? -0.439 -18.255 -19.264 1.00 93.06 205 SER A CA 1
ATOM 1602 C C . SER A 1 205 ? 0.075 -16.825 -19.124 1.00 93.06 205 SER A C 1
ATOM 1604 O O . SER A 1 205 ? 0.719 -16.315 -20.037 1.00 93.06 205 SER A O 1
ATOM 1606 N N . PHE A 1 206 ? -0.140 -16.179 -17.970 1.00 93.75 206 PHE A N 1
ATOM 1607 C CA . PHE A 1 206 ? 0.404 -14.847 -17.691 1.00 93.75 206 PHE A CA 1
ATOM 1608 C C . PHE A 1 206 ? 1.946 -14.843 -17.680 1.00 93.75 206 PHE A C 1
ATOM 1610 O O . PHE A 1 206 ? 2.564 -13.949 -18.263 1.00 93.75 206 PHE A O 1
ATOM 1617 N N . GLN A 1 207 ? 2.578 -15.847 -17.058 1.00 91.38 207 GLN A N 1
ATOM 1618 C CA . GLN A 1 207 ? 4.041 -15.986 -17.040 1.00 91.38 207 GLN A CA 1
ATOM 1619 C C . GLN A 1 207 ? 4.632 -16.265 -18.425 1.00 91.38 207 GLN A C 1
ATOM 1621 O O . GLN A 1 207 ? 5.772 -15.885 -18.688 1.00 91.38 207 GLN A O 1
ATOM 1626 N N . GLN A 1 208 ? 3.868 -16.911 -19.306 1.00 92.31 208 GLN A N 1
ATOM 1627 C CA . GLN A 1 208 ? 4.285 -17.215 -20.674 1.00 92.31 208 GLN A CA 1
ATOM 1628 C C . GLN A 1 208 ? 4.130 -16.025 -21.636 1.00 92.31 208 GLN A C 1
ATOM 1630 O O . GLN A 1 208 ? 4.612 -16.103 -22.767 1.00 92.31 208 GLN A O 1
ATOM 1635 N N . VAL A 1 209 ? 3.502 -14.912 -21.222 1.00 92.94 209 VAL A N 1
ATOM 1636 C CA . VAL A 1 209 ? 3.345 -13.726 -22.079 1.00 92.94 209 VAL A CA 1
ATOM 1637 C C . VAL A 1 209 ? 4.721 -13.138 -22.428 1.00 92.94 209 VAL A C 1
ATOM 1639 O O . VAL A 1 209 ? 5.388 -12.581 -21.547 1.00 92.94 209 VAL A O 1
ATOM 1642 N N . PRO A 1 210 ? 5.142 -13.170 -23.710 1.00 92.94 210 PRO A N 1
ATOM 1643 C CA . PRO A 1 210 ? 6.471 -12.720 -24.098 1.00 92.94 210 PRO A CA 1
ATOM 1644 C C . PRO A 1 210 ? 6.613 -11.210 -23.902 1.00 92.94 210 PRO A C 1
ATOM 1646 O O . PRO A 1 210 ? 5.669 -10.451 -24.164 1.00 92.94 210 PRO A O 1
ATOM 1649 N N . GLY A 1 211 ? 7.803 -10.792 -23.462 1.00 94.00 211 GLY A N 1
ATOM 1650 C CA . GLY A 1 211 ? 8.181 -9.388 -23.309 1.00 94.00 211 GLY A CA 1
ATOM 1651 C C . GLY A 1 211 ? 7.944 -8.586 -24.588 1.00 94.00 211 GLY A C 1
ATOM 1652 O O . GLY A 1 211 ? 8.188 -9.075 -25.689 1.00 94.00 211 GLY A O 1
ATOM 1653 N N . CYS A 1 212 ? 7.441 -7.360 -24.454 1.00 94.50 212 CYS A N 1
ATOM 1654 C CA . CYS A 1 212 ? 7.160 -6.478 -25.590 1.00 94.50 212 CYS A CA 1
ATOM 1655 C C . CYS A 1 212 ? 8.297 -5.519 -25.943 1.00 94.50 212 CYS A C 1
ATOM 1657 O O . CYS A 1 212 ? 8.223 -4.845 -26.966 1.00 94.50 212 CYS A O 1
ATOM 1659 N N . ALA A 1 213 ? 9.312 -5.422 -25.089 1.00 94.00 213 ALA A N 1
ATOM 1660 C CA . ALA A 1 213 ? 10.479 -4.585 -25.289 1.00 94.00 213 ALA A CA 1
ATOM 1661 C C . ALA A 1 213 ? 11.753 -5.420 -25.217 1.00 94.00 213 ALA A C 1
ATOM 1663 O O . ALA A 1 213 ? 11.805 -6.477 -24.583 1.00 94.00 213 ALA A O 1
ATOM 1664 N N . VAL A 1 214 ? 12.782 -4.912 -25.882 1.00 95.25 214 VAL A N 1
ATOM 1665 C CA . VAL A 1 214 ? 14.080 -5.554 -26.019 1.00 95.25 214 VAL A CA 1
ATOM 1666 C C . VAL A 1 214 ? 15.139 -4.557 -25.559 1.00 95.25 214 VAL A C 1
ATOM 1668 O O . VAL A 1 214 ? 15.140 -3.416 -26.013 1.00 95.25 214 VAL A O 1
ATOM 1671 N N . SER A 1 215 ? 15.991 -4.960 -24.621 1.00 93.31 215 SER A N 1
ATOM 1672 C CA . SER A 1 215 ? 17.104 -4.144 -24.121 1.00 93.31 215 SER A CA 1
ATOM 1673 C C . SER A 1 215 ? 18.234 -5.031 -23.601 1.00 93.31 215 SER A C 1
ATOM 1675 O O . SER A 1 215 ? 18.159 -6.254 -23.670 1.00 93.31 215 SER A O 1
ATOM 1677 N N . GLU A 1 216 ? 19.244 -4.431 -22.983 1.00 94.31 216 GLU A N 1
ATOM 1678 C CA . GLU A 1 216 ? 20.184 -5.139 -22.115 1.00 94.31 216 GLU A CA 1
ATOM 1679 C C . GLU A 1 216 ? 19.515 -5.611 -20.808 1.00 94.31 216 GLU A C 1
ATOM 1681 O O . GLU A 1 216 ? 18.533 -5.025 -20.315 1.00 94.31 216 GLU A O 1
ATOM 1686 N N . HIS A 1 217 ? 20.042 -6.690 -20.234 1.00 94.00 217 HIS A N 1
ATOM 1687 C CA . HIS A 1 217 ? 19.686 -7.131 -18.893 1.00 94.00 217 HIS A CA 1
ATOM 1688 C C . HIS A 1 217 ? 20.224 -6.154 -17.841 1.00 94.00 217 HIS A C 1
ATOM 1690 O O . HIS A 1 217 ? 21.271 -5.542 -18.015 1.00 94.00 217 HIS A O 1
ATOM 1696 N N . THR A 1 218 ? 19.512 -6.028 -16.723 1.00 91.81 218 THR A N 1
ATOM 1697 C CA . THR A 1 218 ? 19.974 -5.280 -15.549 1.00 91.81 218 THR A CA 1
ATOM 1698 C C . THR A 1 218 ? 19.661 -6.060 -14.280 1.00 91.81 218 THR A C 1
ATOM 1700 O O . THR A 1 218 ? 18.630 -6.738 -14.190 1.00 91.81 218 THR A O 1
ATOM 1703 N N . ASP A 1 219 ? 20.552 -5.973 -13.303 1.00 91.19 219 ASP A N 1
ATOM 1704 C CA . ASP A 1 219 ? 20.401 -6.477 -11.942 1.00 91.19 219 ASP A CA 1
ATOM 1705 C C . ASP A 1 219 ? 19.876 -5.392 -10.980 1.00 91.19 219 ASP A C 1
ATOM 1707 O O . ASP A 1 219 ? 19.632 -5.662 -9.801 1.00 91.19 219 ASP A O 1
ATOM 1711 N N . VAL A 1 220 ? 19.637 -4.173 -11.467 1.00 87.75 220 VAL A N 1
ATOM 1712 C CA . VAL A 1 220 ? 19.058 -3.062 -10.706 1.00 87.75 220 VAL A CA 1
ATOM 1713 C C . VAL A 1 220 ? 17.552 -2.988 -10.976 1.00 87.75 220 VAL A C 1
ATOM 1715 O O . VAL A 1 220 ? 17.088 -3.178 -12.098 1.00 87.75 220 VAL A O 1
ATOM 1718 N N . ARG A 1 221 ? 16.749 -2.745 -9.930 1.00 79.69 221 ARG A N 1
ATOM 1719 C CA . ARG A 1 221 ? 15.324 -2.407 -10.096 1.00 79.69 221 ARG A CA 1
ATOM 1720 C C . ARG A 1 221 ? 15.195 -0.901 -10.218 1.00 79.69 221 ARG A C 1
ATOM 1722 O O . ARG A 1 221 ? 15.548 -0.184 -9.286 1.00 79.69 221 ARG A O 1
ATOM 1729 N N . GLU A 1 222 ? 14.656 -0.442 -11.335 1.00 68.38 222 GLU A N 1
ATOM 1730 C CA . GLU A 1 222 ? 14.303 0.960 -11.519 1.00 68.38 222 GLU A CA 1
ATOM 1731 C C . GLU A 1 222 ? 12.948 1.233 -10.833 1.00 68.38 222 GLU A C 1
ATOM 1733 O O . GLU A 1 222 ? 11.913 0.670 -11.196 1.00 68.38 222 GLU A O 1
ATOM 1738 N N . GLY A 1 223 ? 12.964 2.076 -9.793 1.00 64.94 223 GLY A N 1
ATOM 1739 C CA . GLY A 1 223 ? 11.772 2.531 -9.067 1.00 64.94 223 GLY A CA 1
ATOM 1740 C C . GLY A 1 223 ? 11.261 1.608 -7.946 1.00 64.94 223 GLY A C 1
ATOM 1741 O O . GLY A 1 223 ? 11.742 0.497 -7.724 1.00 64.94 223 GLY A O 1
ATOM 1742 N N . LYS A 1 224 ? 10.249 2.087 -7.206 1.00 57.28 224 LYS A N 1
ATOM 1743 C CA . LYS A 1 224 ? 9.518 1.311 -6.185 1.00 57.28 224 LYS A CA 1
ATOM 1744 C C . LYS A 1 224 ? 8.554 0.349 -6.885 1.00 57.28 224 LYS A C 1
ATOM 1746 O O . LYS A 1 224 ? 7.355 0.589 -6.966 1.00 57.28 224 LYS A O 1
ATOM 1751 N N . SER A 1 225 ? 9.087 -0.723 -7.457 1.00 55.41 225 SER A N 1
ATOM 1752 C CA . SER A 1 225 ? 8.310 -1.705 -8.215 1.00 55.41 225 SER A CA 1
ATOM 1753 C C . SER A 1 225 ? 7.548 -2.635 -7.258 1.00 55.41 225 SER A C 1
ATOM 1755 O O . SER A 1 225 ? 8.029 -3.713 -6.902 1.00 55.41 225 SER A O 1
ATOM 1757 N N . PHE A 1 226 ? 6.365 -2.225 -6.799 1.00 53.34 226 PHE A N 1
ATOM 1758 C CA . PHE A 1 226 ? 5.453 -3.137 -6.109 1.00 53.34 226 PHE A CA 1
ATOM 1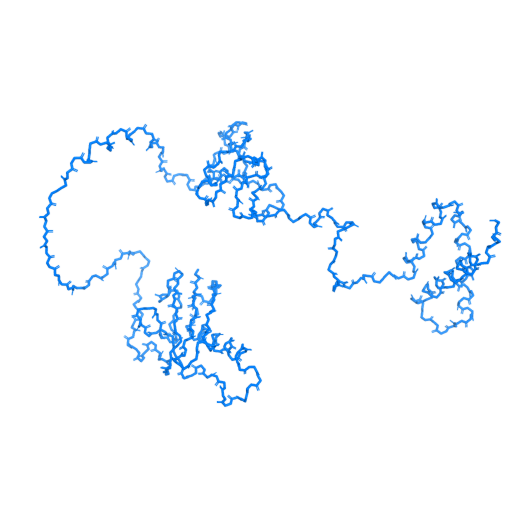759 C C . PHE A 1 226 ? 4.809 -4.066 -7.148 1.00 53.34 226 PHE A C 1
ATOM 1761 O O . PHE A 1 226 ? 4.174 -3.614 -8.096 1.00 53.34 226 PHE A O 1
ATOM 1768 N N . MET A 1 227 ? 4.978 -5.382 -6.993 1.00 54.91 227 MET A N 1
ATOM 1769 C CA . MET A 1 227 ? 4.478 -6.399 -7.938 1.00 54.91 227 MET A CA 1
ATOM 1770 C C . MET A 1 227 ? 2.943 -6.583 -7.907 1.00 54.91 227 MET A C 1
ATOM 1772 O O . MET A 1 227 ? 2.441 -7.576 -8.425 1.00 54.91 227 MET A O 1
ATOM 1776 N N . GLY A 1 228 ? 2.193 -5.656 -7.302 1.00 55.00 228 GLY A N 1
ATOM 1777 C CA . GLY A 1 228 ? 0.762 -5.803 -7.010 1.00 55.00 228 GLY A CA 1
ATOM 1778 C C . GLY A 1 228 ? -0.062 -4.528 -7.177 1.00 55.00 228 GLY A C 1
ATOM 1779 O O . GLY A 1 228 ? -1.056 -4.361 -6.481 1.00 55.00 228 GLY A O 1
ATOM 1780 N N . GLY A 1 229 ? 0.349 -3.633 -8.075 1.00 55.97 229 GLY A N 1
ATOM 1781 C CA . GLY A 1 229 ? -0.357 -2.385 -8.359 1.00 55.97 229 GLY A CA 1
ATOM 1782 C C . GLY A 1 229 ? 0.542 -1.176 -8.153 1.00 55.97 229 GLY A C 1
ATOM 1783 O O . GLY A 1 229 ? 1.287 -1.087 -7.178 1.00 55.97 229 GLY A O 1
ATOM 1784 N N . THR A 1 230 ? 0.497 -0.248 -9.101 1.00 50.53 230 THR A N 1
ATOM 1785 C CA . THR A 1 230 ? 1.126 1.060 -8.943 1.00 50.53 230 THR A CA 1
ATOM 1786 C C . THR A 1 230 ? 0.383 1.793 -7.831 1.00 50.53 230 THR A C 1
ATOM 1788 O O . THR A 1 230 ? -0.800 2.096 -7.987 1.00 50.53 230 THR A O 1
ATOM 1791 N N . ASP A 1 231 ? 1.044 2.068 -6.706 1.00 53.47 231 ASP A N 1
ATOM 1792 C CA . ASP A 1 231 ? 0.511 3.001 -5.714 1.00 53.47 231 ASP A CA 1
ATOM 1793 C C . ASP A 1 231 ? 0.573 4.417 -6.305 1.00 53.47 231 ASP A C 1
ATOM 1795 O O . ASP A 1 231 ? 1.538 5.158 -6.127 1.00 53.47 231 ASP A O 1
ATOM 1799 N N . VAL A 1 232 ? -0.460 4.776 -7.071 1.00 54.97 232 VAL A N 1
ATOM 1800 C CA . VAL A 1 232 ? -0.605 6.096 -7.710 1.00 54.97 232 VAL A CA 1
ATOM 1801 C C . VAL A 1 232 ? -0.756 7.211 -6.667 1.00 54.97 232 VAL A C 1
ATOM 1803 O O . VAL A 1 232 ? -0.707 8.393 -7.000 1.00 54.97 232 VAL A O 1
ATOM 1806 N N . ARG A 1 233 ? -0.932 6.862 -5.384 1.00 58.62 233 ARG A N 1
ATOM 1807 C CA . ARG A 1 233 ? -1.142 7.821 -4.298 1.00 58.62 233 ARG A CA 1
ATOM 1808 C C . ARG A 1 233 ? 0.081 8.704 -4.057 1.00 58.62 233 ARG A C 1
ATOM 1810 O O . ARG A 1 233 ? -0.099 9.863 -3.698 1.00 58.62 233 ARG A O 1
ATOM 1817 N N . ALA A 1 234 ? 1.286 8.190 -4.318 1.00 55.97 234 ALA A N 1
ATOM 1818 C CA . ALA A 1 234 ? 2.530 8.957 -4.226 1.00 55.97 234 ALA A CA 1
ATOM 1819 C C . ALA A 1 234 ? 2.624 10.064 -5.297 1.00 55.97 234 ALA A C 1
ATOM 1821 O O . ALA A 1 234 ? 3.107 11.157 -5.026 1.00 55.97 234 ALA A O 1
ATOM 1822 N N . GLU A 1 235 ? 2.112 9.827 -6.509 1.00 57.81 235 GLU A N 1
ATOM 1823 C CA . GLU A 1 235 ? 2.059 10.854 -7.566 1.00 57.81 235 GLU A CA 1
ATOM 1824 C C . GLU A 1 235 ? 0.943 11.885 -7.313 1.00 57.81 235 GLU A C 1
ATOM 1826 O O . GLU A 1 235 ? 1.001 13.022 -7.781 1.00 57.81 235 GLU A O 1
ATOM 1831 N N . LEU A 1 236 ? -0.055 11.504 -6.513 1.00 57.88 236 LEU A N 1
ATOM 1832 C CA . LEU A 1 236 ? -1.202 12.319 -6.124 1.00 57.88 236 LEU A CA 1
ATOM 1833 C C . LEU A 1 236 ? -0.961 13.175 -4.869 1.00 57.88 236 LEU A C 1
ATOM 1835 O O . LEU A 1 236 ? -1.876 13.882 -4.465 1.00 57.88 236 LEU A O 1
ATOM 1839 N N . GLU A 1 237 ? 0.227 13.190 -4.257 1.00 57.59 237 GLU A N 1
ATOM 1840 C CA . GLU A 1 237 ? 0.496 13.868 -2.968 1.00 57.59 237 GLU A CA 1
ATOM 1841 C C . GLU A 1 237 ? 0.053 15.344 -2.888 1.00 57.59 237 GLU A C 1
ATOM 1843 O O . GLU A 1 237 ? -0.200 15.849 -1.794 1.00 57.59 237 GLU A O 1
ATOM 1848 N N . LYS A 1 238 ? -0.104 16.042 -4.023 1.00 58.28 238 LYS A N 1
ATOM 1849 C CA . LYS A 1 238 ? -0.602 17.427 -4.046 1.00 58.28 238 LYS A CA 1
ATOM 1850 C C . LYS A 1 238 ? -2.128 17.565 -3.977 1.00 58.28 238 LYS A C 1
ATOM 1852 O O . LYS A 1 238 ? -2.576 18.537 -3.388 1.00 58.28 238 LYS A O 1
ATOM 1857 N N . ASN A 1 239 ? -2.903 16.632 -4.541 1.00 58.22 239 ASN A N 1
ATOM 1858 C CA . ASN A 1 239 ? -4.374 16.730 -4.676 1.00 58.22 239 ASN A CA 1
ATOM 1859 C C . ASN A 1 239 ? -5.107 15.384 -4.465 1.00 58.22 239 ASN A C 1
ATOM 1861 O O . ASN A 1 239 ? -6.247 15.204 -4.890 1.00 58.22 239 ASN A O 1
ATOM 1865 N N . GLY A 1 240 ? -4.442 14.401 -3.869 1.00 64.62 240 GLY A N 1
ATOM 1866 C CA . GLY A 1 240 ? -4.956 13.050 -3.705 1.00 64.62 240 GLY A CA 1
ATOM 1867 C C . GLY A 1 240 ? -5.951 12.929 -2.555 1.00 64.62 240 GLY A C 1
ATOM 1868 O O . GLY A 1 240 ? -5.866 13.686 -1.587 1.00 64.62 240 GLY A O 1
ATOM 1869 N N . PRO A 1 241 ? -6.860 11.940 -2.606 1.00 58.69 241 PRO A N 1
ATOM 1870 C CA . PRO A 1 241 ? -7.759 11.653 -1.498 1.00 58.69 241 PRO A CA 1
ATOM 1871 C C . PRO A 1 241 ? -6.955 11.235 -0.257 1.00 58.69 241 PRO A C 1
ATOM 1873 O O . PRO A 1 241 ? -6.373 10.142 -0.192 1.00 58.69 241 PRO A O 1
ATOM 1876 N N . GLN A 1 242 ? -6.915 12.129 0.729 1.00 65.88 242 GLN A N 1
ATOM 1877 C CA . GLN A 1 242 ? -6.316 11.892 2.041 1.00 65.88 242 GLN A CA 1
ATOM 1878 C C . GLN A 1 242 ? -7.278 11.089 2.925 1.00 65.88 242 GLN A C 1
ATOM 1880 O O . GLN A 1 242 ? -8.494 11.137 2.739 1.00 65.88 242 GLN A O 1
ATOM 1885 N N . ARG A 1 243 ? -6.746 10.313 3.880 1.00 68.94 243 ARG A N 1
ATOM 1886 C CA . ARG A 1 243 ? -7.603 9.638 4.868 1.00 68.94 243 ARG A CA 1
ATOM 1887 C C . ARG A 1 243 ? -8.244 10.696 5.760 1.00 68.94 243 ARG A C 1
ATOM 1889 O O . ARG A 1 243 ? -7.533 11.579 6.232 1.00 68.94 243 ARG A O 1
ATOM 1896 N N . ILE A 1 244 ? -9.540 10.554 6.021 1.00 69.25 244 ILE A N 1
ATOM 1897 C CA . ILE A 1 244 ? -10.322 11.449 6.891 1.00 69.25 244 ILE A CA 1
ATOM 1898 C C . ILE A 1 244 ? -9.711 11.522 8.302 1.00 69.25 244 ILE A C 1
ATOM 1900 O O . ILE A 1 244 ? -9.688 12.585 8.908 1.00 69.25 244 ILE A O 1
ATOM 1904 N N . ASP A 1 245 ? -9.122 10.420 8.774 1.00 74.81 245 ASP A N 1
ATOM 1905 C CA . ASP A 1 245 ? -8.487 10.323 10.097 1.00 74.81 245 ASP A CA 1
ATOM 1906 C C . ASP A 1 245 ? -7.068 10.913 10.149 1.00 74.81 245 ASP A C 1
ATOM 1908 O O . ASP A 1 245 ? -6.407 10.856 11.186 1.00 74.81 245 ASP A O 1
ATOM 1912 N N . THR A 1 246 ? -6.547 11.436 9.033 1.00 67.00 246 THR A N 1
ATOM 1913 C CA . THR A 1 246 ? -5.234 12.089 9.038 1.00 67.00 246 THR A CA 1
ATOM 1914 C C . THR A 1 246 ? -5.386 13.409 9.787 1.00 67.00 246 THR A C 1
ATOM 1916 O O . THR A 1 246 ? -6.146 14.261 9.316 1.00 67.00 246 THR A O 1
ATOM 1919 N N . PRO A 1 247 ? -4.687 13.635 10.917 1.00 64.12 247 PRO A N 1
ATOM 1920 C CA . PRO A 1 247 ? -4.759 14.919 11.594 1.00 64.12 247 PRO A CA 1
ATOM 1921 C C . PRO A 1 247 ? -4.270 15.981 10.611 1.00 64.12 247 PRO A C 1
ATOM 1923 O O . PRO A 1 247 ? -3.100 16.005 10.224 1.00 64.12 247 PRO A O 1
ATOM 1926 N N . THR A 1 248 ? -5.189 16.828 10.146 1.00 67.50 248 THR A N 1
ATOM 1927 C CA . THR A 1 248 ? -4.846 17.926 9.244 1.00 67.50 248 THR A CA 1
ATOM 1928 C C . THR A 1 248 ? -3.865 18.805 10.000 1.00 67.50 248 THR A C 1
ATOM 1930 O O . THR A 1 248 ? -4.206 19.330 11.061 1.00 67.50 248 THR A O 1
ATOM 1933 N N . ARG A 1 249 ? -2.628 18.927 9.501 1.00 73.25 249 ARG A N 1
ATOM 1934 C CA . ARG A 1 249 ? -1.600 19.768 10.122 1.00 73.25 249 ARG A CA 1
ATOM 1935 C C . ARG A 1 249 ? -2.180 21.169 10.311 1.00 73.25 249 ARG A C 1
ATOM 1937 O O . ARG A 1 249 ? -2.389 21.888 9.335 1.00 73.25 249 ARG A O 1
ATOM 1944 N N . GLN A 1 250 ? -2.445 21.550 11.558 1.00 74.06 250 GLN A N 1
ATOM 1945 C CA . GLN A 1 250 ? -2.903 22.895 11.869 1.00 74.06 250 GLN A CA 1
ATOM 1946 C C . GLN A 1 250 ? -1.744 23.854 11.598 1.00 74.06 250 GLN A C 1
ATOM 1948 O O . GLN A 1 250 ? -0.688 23.766 12.222 1.00 74.06 250 GLN A O 1
ATOM 1953 N N . LEU A 1 251 ? -1.925 24.723 10.605 1.00 77.69 251 LEU A N 1
ATOM 1954 C CA . LEU A 1 251 ? -0.967 25.777 10.288 1.00 77.69 251 LEU A CA 1
ATOM 1955 C C . LEU A 1 251 ? -0.918 26.766 11.455 1.00 77.69 251 LEU A C 1
ATOM 1957 O O . LEU A 1 251 ? -1.966 27.161 11.975 1.00 77.69 251 LEU A O 1
ATOM 1961 N N . SER A 1 252 ? 0.283 27.187 11.837 1.00 84.56 252 SER A N 1
ATOM 1962 C CA . SER A 1 252 ? 0.460 28.274 12.805 1.00 84.56 252 SER A CA 1
ATOM 1963 C C . SER A 1 252 ? -0.049 29.606 12.237 1.00 84.56 252 SER A C 1
ATOM 1965 O O . SER A 1 252 ? -0.079 29.795 11.018 1.00 84.56 252 SER A O 1
ATOM 1967 N N . GLY A 1 253 ? -0.413 30.566 13.093 1.00 84.62 253 GLY A N 1
ATOM 1968 C CA . GLY A 1 253 ? -0.865 31.896 12.666 1.00 84.62 253 GLY A CA 1
ATOM 1969 C C . GLY A 1 253 ? 0.105 32.597 11.715 1.00 84.62 253 GLY A C 1
ATOM 1970 O O . GLY A 1 253 ? -0.315 33.212 10.739 1.00 84.62 253 GLY A O 1
ATOM 1971 N N . LEU A 1 254 ? 1.414 32.417 11.915 1.00 86.94 254 LEU A N 1
ATOM 1972 C CA . LEU A 1 254 ? 2.434 32.972 11.024 1.00 86.94 254 LEU A CA 1
ATOM 1973 C C . LEU A 1 254 ? 2.422 32.311 9.632 1.00 86.94 254 LEU A C 1
ATOM 1975 O O . LEU A 1 254 ? 2.546 33.000 8.619 1.00 86.94 254 LEU A O 1
ATOM 1979 N N . GLU A 1 255 ? 2.238 30.990 9.563 1.00 88.25 255 GLU A N 1
ATOM 1980 C CA . GLU A 1 255 ? 2.109 30.259 8.293 1.00 88.25 255 GLU A CA 1
ATOM 1981 C C . GLU A 1 255 ? 0.809 30.612 7.558 1.00 88.25 255 GLU A C 1
ATOM 1983 O O . GLU A 1 255 ? 0.794 30.725 6.332 1.00 88.25 255 GLU A O 1
ATOM 1988 N N . LYS A 1 256 ? -0.284 30.840 8.295 1.00 89.62 256 LYS A N 1
ATOM 1989 C CA . LYS A 1 256 ? -1.544 31.328 7.720 1.00 89.62 256 LYS A CA 1
ATOM 1990 C C . LYS A 1 256 ? -1.378 32.732 7.130 1.00 89.62 256 LYS A C 1
ATOM 1992 O O . LYS A 1 256 ? -1.815 32.979 6.008 1.00 89.62 256 LYS A O 1
ATOM 1997 N N . LEU A 1 257 ? -0.693 33.631 7.842 1.00 90.75 257 LEU A N 1
ATOM 1998 C CA . LEU A 1 257 ? -0.415 34.997 7.384 1.00 90.75 257 LEU A CA 1
ATOM 1999 C C . LEU A 1 257 ? 0.506 35.040 6.163 1.00 90.75 257 LEU A C 1
ATOM 2001 O O . LEU A 1 257 ? 0.287 35.851 5.266 1.00 90.75 257 LEU A O 1
ATOM 2005 N N . SER A 1 258 ? 1.523 34.177 6.094 1.00 90.50 258 SER A N 1
ATOM 2006 C CA . SER A 1 258 ? 2.423 34.129 4.935 1.00 90.50 258 SER A CA 1
ATOM 2007 C C . SER A 1 258 ? 1.706 33.637 3.675 1.00 90.50 258 SER A C 1
ATOM 2009 O O . SER A 1 258 ? 1.927 34.182 2.590 1.00 90.50 258 SER A O 1
ATOM 2011 N N . LYS A 1 259 ? 0.794 32.668 3.823 1.00 90.75 259 LYS A N 1
ATOM 2012 C CA . LYS A 1 259 ? -0.078 32.210 2.739 1.00 90.75 259 LYS A CA 1
ATOM 2013 C C . LYS A 1 259 ? -1.031 33.318 2.287 1.00 90.75 259 LYS A C 1
ATOM 2015 O O . LYS A 1 259 ? -1.041 33.649 1.106 1.00 90.75 259 LYS A O 1
ATOM 2020 N N . LEU A 1 260 ? -1.726 33.964 3.227 1.00 90.50 260 LEU A N 1
ATOM 2021 C CA . LEU A 1 260 ? -2.629 35.081 2.935 1.00 90.50 260 LEU A CA 1
ATOM 2022 C C . LEU A 1 260 ? -1.907 36.230 2.216 1.00 90.50 260 LEU A C 1
ATOM 2024 O O . LEU A 1 260 ? -2.414 36.760 1.232 1.00 90.50 260 LEU A O 1
ATOM 2028 N N . ARG A 1 261 ? -0.692 36.581 2.655 1.00 92.19 261 ARG A N 1
ATOM 2029 C CA . ARG A 1 261 ? 0.142 37.593 1.994 1.00 92.19 261 ARG A CA 1
ATOM 2030 C C . ARG A 1 261 ? 0.411 37.235 0.538 1.00 92.19 261 ARG A C 1
ATOM 2032 O O . ARG A 1 261 ? 0.316 38.098 -0.326 1.00 92.19 261 ARG A O 1
ATOM 2039 N N . LYS A 1 262 ? 0.776 35.980 0.265 1.00 93.62 262 LYS A N 1
ATOM 2040 C CA . LYS A 1 262 ? 1.055 35.506 -1.096 1.00 93.62 262 LYS A CA 1
ATOM 2041 C C . LYS A 1 262 ? -0.185 35.621 -1.983 1.00 93.62 262 LYS A C 1
ATOM 2043 O O . LYS A 1 262 ? -0.071 36.112 -3.104 1.00 93.62 262 LYS A O 1
ATOM 2048 N N . ASP A 1 263 ? -1.340 35.219 -1.466 1.00 91.38 263 ASP A N 1
ATOM 2049 C CA . ASP A 1 263 ? -2.601 35.237 -2.207 1.00 91.38 263 ASP A CA 1
ATOM 2050 C C . ASP A 1 263 ? -3.068 36.681 -2.480 1.00 91.38 263 ASP A C 1
ATOM 2052 O O . ASP A 1 263 ? -3.390 37.019 -3.618 1.00 91.38 263 ASP A O 1
ATOM 2056 N N . LEU A 1 264 ? -2.995 37.577 -1.488 1.00 89.62 264 LEU A N 1
ATOM 2057 C CA . LEU A 1 264 ? -3.337 38.997 -1.653 1.00 89.62 264 LEU A CA 1
ATOM 2058 C C . LEU A 1 264 ? -2.379 39.729 -2.599 1.00 89.62 264 LEU A C 1
ATOM 2060 O O . LEU A 1 264 ? -2.816 40.552 -3.401 1.00 89.62 264 LEU A O 1
ATOM 2064 N N . VAL A 1 265 ? -1.084 39.408 -2.555 1.00 92.81 265 VAL A N 1
ATOM 2065 C CA . VAL A 1 265 ? -0.106 39.941 -3.515 1.00 92.81 265 VAL A CA 1
ATOM 2066 C C . VAL A 1 265 ? -0.426 39.467 -4.929 1.00 92.81 265 VAL A C 1
ATOM 2068 O O . VAL A 1 265 ? -0.376 40.266 -5.862 1.00 92.81 265 VAL A O 1
ATOM 2071 N N . SER A 1 266 ? -0.820 38.201 -5.090 1.00 93.31 266 SER A N 1
ATOM 2072 C CA . SER A 1 266 ? -1.289 37.679 -6.377 1.00 93.31 266 SER A CA 1
ATOM 2073 C C . SER A 1 266 ? -2.576 38.359 -6.859 1.00 93.31 266 SER A C 1
ATOM 2075 O O . SER A 1 266 ? -2.771 38.481 -8.064 1.00 93.31 266 SER A O 1
ATOM 2077 N N . ALA A 1 267 ? -3.432 38.817 -5.942 1.00 89.00 267 ALA A N 1
ATOM 2078 C CA . ALA A 1 267 ? -4.634 39.597 -6.239 1.00 89.00 267 ALA A CA 1
ATOM 2079 C C . ALA A 1 267 ? -4.356 41.098 -6.483 1.00 89.00 267 ALA A C 1
ATOM 2081 O O . ALA A 1 267 ? -5.286 41.860 -6.734 1.00 89.00 267 ALA A O 1
ATOM 2082 N N . GLY A 1 268 ? -3.092 41.538 -6.423 1.00 89.94 268 GLY A N 1
ATOM 2083 C CA . GLY A 1 268 ? -2.680 42.914 -6.724 1.00 89.94 268 GLY A CA 1
ATOM 2084 C C . GLY A 1 268 ? -2.472 43.822 -5.506 1.00 89.94 268 GLY A C 1
ATOM 2085 O O . GLY A 1 268 ? -2.156 45.002 -5.670 1.00 89.94 268 GLY A O 1
ATOM 2086 N N . VAL A 1 269 ? -2.592 43.305 -4.280 1.00 90.12 269 VAL A N 1
ATOM 2087 C CA . VAL A 1 269 ? -2.278 44.066 -3.062 1.00 90.12 269 VAL A CA 1
ATOM 2088 C C . VAL A 1 269 ? -0.762 44.206 -2.917 1.00 90.12 269 VAL A C 1
ATOM 2090 O O . VAL A 1 269 ? -0.010 43.236 -2.991 1.00 90.12 269 VAL A O 1
ATOM 2093 N N . LYS A 1 270 ? -0.268 45.420 -2.658 1.00 92.62 270 LYS A N 1
ATOM 2094 C CA . LYS A 1 270 ? 1.166 45.629 -2.405 1.00 92.62 270 LYS A CA 1
ATOM 2095 C C . LYS A 1 270 ? 1.582 44.889 -1.132 1.00 92.62 270 LYS A C 1
ATOM 2097 O O . LYS A 1 270 ? 1.040 45.152 -0.062 1.00 92.62 270 LYS A O 1
ATOM 2102 N N . GLY A 1 271 ? 2.596 44.026 -1.229 1.00 90.44 271 GLY A N 1
ATOM 2103 C CA . GLY A 1 271 ? 3.088 43.250 -0.082 1.00 90.44 271 GLY A CA 1
ATOM 2104 C C . GLY A 1 271 ? 3.501 44.120 1.109 1.00 90.44 271 GLY A C 1
ATOM 2105 O O . GLY A 1 271 ? 3.209 43.767 2.244 1.00 90.44 271 GLY A O 1
ATOM 2106 N N . SER A 1 272 ? 4.078 45.299 0.852 1.00 91.50 272 SER A N 1
ATOM 2107 C CA . SER A 1 272 ? 4.424 46.268 1.898 1.00 91.50 272 SER A CA 1
ATOM 2108 C C . SER A 1 272 ? 3.206 46.814 2.647 1.00 91.50 272 SER A C 1
ATOM 2110 O O . SER A 1 272 ? 3.277 46.988 3.857 1.00 91.50 272 SER A O 1
ATOM 2112 N N . ALA A 1 273 ? 2.080 47.037 1.963 1.00 90.62 273 ALA A N 1
ATOM 2113 C CA . ALA A 1 273 ? 0.848 47.496 2.604 1.00 90.62 273 ALA A CA 1
ATOM 2114 C C . ALA A 1 273 ? 0.271 46.419 3.536 1.00 90.62 273 ALA A C 1
ATOM 2116 O O . ALA A 1 273 ? -0.172 46.732 4.639 1.00 90.62 273 ALA A O 1
ATOM 2117 N N . PHE A 1 274 ? 0.337 45.148 3.122 1.00 92.81 274 PHE A N 1
ATOM 2118 C CA . PHE A 1 274 ? -0.041 44.022 3.976 1.00 92.81 274 PHE A CA 1
ATOM 2119 C C . PHE A 1 274 ? 0.875 43.908 5.2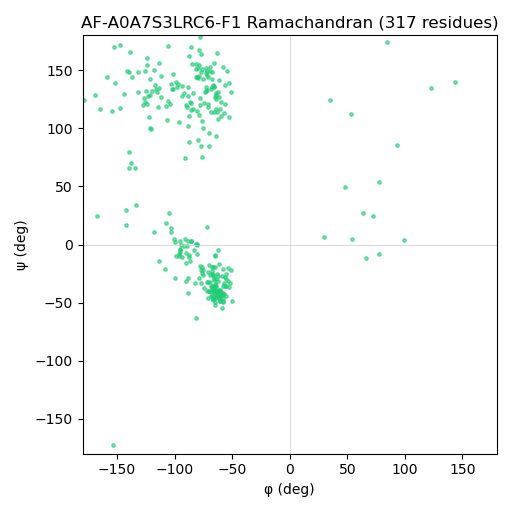02 1.00 92.81 274 PHE A C 1
ATOM 2121 O O . PHE A 1 274 ? 0.383 43.762 6.319 1.00 92.81 274 PHE A O 1
ATOM 2128 N N . ASP A 1 275 ? 2.194 44.005 5.008 1.00 92.94 275 ASP A N 1
ATOM 2129 C CA . ASP A 1 275 ? 3.168 43.897 6.098 1.00 92.94 275 ASP A CA 1
ATOM 2130 C C . ASP A 1 275 ? 2.983 45.027 7.129 1.00 92.94 275 ASP A C 1
ATOM 2132 O O . ASP A 1 275 ? 2.927 44.755 8.327 1.00 92.94 275 ASP A O 1
ATOM 2136 N N . SER A 1 276 ? 2.760 46.270 6.682 1.00 92.56 276 SER A N 1
ATOM 2137 C CA . SER A 1 276 ? 2.468 47.400 7.577 1.00 92.56 276 SER A CA 1
ATOM 2138 C C . SER A 1 276 ? 1.163 47.225 8.360 1.00 92.56 276 SER A C 1
ATOM 2140 O O . SER A 1 276 ? 1.125 47.504 9.558 1.00 92.56 276 SER A O 1
ATOM 2142 N N . ALA A 1 277 ? 0.095 46.739 7.718 1.00 91.12 277 ALA A N 1
ATOM 2143 C CA . ALA A 1 277 ? -1.177 46.478 8.396 1.00 91.12 277 ALA A CA 1
ATOM 2144 C C . ALA A 1 277 ? -1.053 45.350 9.433 1.00 91.12 277 ALA A C 1
ATOM 2146 O O . ALA A 1 277 ? -1.586 45.452 10.540 1.00 91.12 277 ALA A O 1
ATOM 2147 N N . ARG A 1 278 ? -0.312 44.288 9.093 1.00 92.75 278 ARG A N 1
ATOM 2148 C CA . ARG A 1 278 ? -0.019 43.172 9.996 1.00 92.75 278 ARG A CA 1
ATOM 2149 C C . ARG A 1 278 ? 0.757 43.633 11.225 1.00 92.75 278 ARG A C 1
ATOM 2151 O O . ARG A 1 278 ? 0.407 43.236 12.334 1.00 92.75 278 ARG A O 1
ATOM 2158 N N . ASP A 1 279 ? 1.784 44.454 11.039 1.00 93.06 279 ASP A N 1
ATOM 2159 C CA . ASP A 1 279 ? 2.638 44.907 12.138 1.00 93.06 279 ASP A CA 1
ATOM 2160 C C . ASP A 1 279 ? 1.886 45.877 13.067 1.00 93.06 279 ASP A C 1
ATOM 2162 O O . ASP A 1 279 ? 1.922 45.704 14.282 1.00 93.06 279 ASP A O 1
ATOM 2166 N N . HIS A 1 280 ? 1.067 46.782 12.520 1.00 92.88 280 HIS A N 1
ATOM 2167 C CA . HIS A 1 280 ? 0.184 47.633 13.326 1.00 92.88 280 HIS A CA 1
ATOM 2168 C C . HIS A 1 280 ? -0.829 46.819 14.156 1.00 92.88 280 HIS A C 1
ATOM 2170 O O . HIS A 1 280 ? -1.107 47.133 15.314 1.00 92.88 280 HIS A O 1
ATOM 2176 N N . LEU A 1 281 ? -1.387 45.744 13.587 1.00 91.12 281 LEU A N 1
ATOM 2177 C CA . LEU A 1 281 ? -2.297 44.855 14.316 1.00 91.12 281 LEU A CA 1
ATOM 2178 C C . LEU A 1 281 ? -1.577 44.009 15.364 1.00 91.12 281 LEU A C 1
ATOM 2180 O O . LEU A 1 281 ? -2.154 43.739 16.413 1.00 91.12 281 LEU A O 1
ATOM 2184 N N . LYS A 1 282 ? -0.322 43.626 15.123 1.00 92.56 282 LYS A N 1
ATOM 2185 C CA . LYS A 1 282 ? 0.518 42.978 16.133 1.00 92.56 282 LYS A CA 1
ATOM 2186 C C . LYS A 1 282 ? 0.720 43.898 17.334 1.00 92.56 282 LYS A C 1
ATOM 2188 O O . LYS A 1 282 ? 0.490 43.455 18.455 1.00 92.56 282 LYS A O 1
ATOM 2193 N N . ASP A 1 283 ? 1.082 45.157 17.108 1.00 92.19 283 ASP A N 1
ATOM 2194 C CA . ASP A 1 283 ? 1.288 46.125 18.190 1.00 92.19 283 ASP A CA 1
ATOM 2195 C C . ASP A 1 283 ? -0.008 46.364 18.977 1.00 92.19 283 ASP A C 1
ATOM 2197 O O . ASP A 1 283 ? -0.002 46.373 20.209 1.00 92.19 283 ASP A O 1
ATOM 2201 N N . LYS A 1 284 ? -1.147 46.438 18.277 1.00 90.38 284 LYS A N 1
ATOM 2202 C CA . LYS A 1 284 ? -2.467 46.535 18.907 1.00 90.38 284 LYS A CA 1
ATOM 2203 C C . LYS A 1 284 ? -2.813 45.303 19.750 1.00 90.38 284 LYS A C 1
ATOM 2205 O O . LYS A 1 284 ? -3.266 45.451 20.876 1.00 90.38 284 LYS A O 1
ATOM 2210 N N . VAL A 1 285 ? -2.561 44.091 19.253 1.00 89.56 285 VAL A N 1
ATOM 2211 C CA . VAL A 1 285 ? -2.798 42.845 20.007 1.00 89.56 285 VAL A CA 1
ATOM 2212 C C . VAL A 1 285 ? -1.913 42.770 21.253 1.00 89.56 285 VAL A C 1
ATOM 2214 O O . VAL A 1 285 ? -2.391 42.347 22.302 1.00 89.56 285 VAL A O 1
ATOM 2217 N N . VAL A 1 286 ? -0.650 43.196 21.155 1.00 90.62 286 VAL A N 1
ATOM 2218 C CA . VAL A 1 286 ? 0.281 43.243 22.294 1.00 90.62 286 VAL A CA 1
ATOM 2219 C C . VAL A 1 286 ? -0.174 44.265 23.341 1.00 90.62 286 VAL A C 1
ATOM 2221 O O . VAL A 1 286 ? -0.081 43.989 24.534 1.00 90.62 286 VAL A O 1
ATOM 2224 N N . SER A 1 287 ? -0.699 45.414 22.907 1.00 88.81 287 SER A N 1
ATOM 2225 C CA . SER A 1 287 ? -1.237 46.450 23.797 1.00 88.81 287 SER A CA 1
ATOM 2226 C C . SER A 1 287 ? -2.553 46.034 24.466 1.00 88.81 287 SER A C 1
ATOM 2228 O O . SER A 1 287 ? -2.717 46.222 25.668 1.00 88.81 287 SER A O 1
ATOM 2230 N N . ASP A 1 288 ? -3.494 45.473 23.704 1.00 87.25 288 ASP A N 1
ATOM 2231 C CA . ASP A 1 288 ? -4.837 45.127 24.189 1.00 87.25 288 ASP A CA 1
ATOM 2232 C C . ASP A 1 288 ? -4.836 43.847 25.045 1.00 87.25 288 ASP A C 1
ATOM 2234 O O . ASP A 1 288 ? -5.744 43.633 25.850 1.00 87.25 288 ASP A O 1
ATOM 2238 N N . LYS A 1 289 ? -3.845 42.962 24.857 1.00 84.88 289 LYS A N 1
ATOM 2239 C CA . LYS A 1 289 ? -3.746 41.666 25.546 1.00 84.88 289 LYS A CA 1
ATOM 2240 C C . LYS A 1 289 ? -2.298 41.349 25.960 1.00 84.88 289 LYS A C 1
ATOM 2242 O O . LYS A 1 289 ? -1.646 40.525 25.310 1.00 84.88 289 LYS A O 1
ATOM 2247 N N . PRO A 1 290 ? -1.800 41.934 27.063 1.00 80.56 290 PRO A N 1
ATOM 2248 C CA . PRO A 1 290 ? -0.413 41.749 27.501 1.00 80.56 290 PRO A CA 1
ATOM 2249 C C . PRO A 1 290 ? -0.088 40.316 27.967 1.00 80.56 290 PRO A C 1
ATOM 2251 O O . PRO A 1 290 ? 1.067 39.903 27.900 1.00 80.56 290 PRO A O 1
ATOM 2254 N N . ASP A 1 291 ? -1.090 39.531 28.380 1.00 84.81 291 ASP A N 1
ATOM 2255 C CA . ASP A 1 291 ? -0.906 38.175 28.932 1.00 84.81 291 ASP A CA 1
ATOM 2256 C C . ASP A 1 291 ? -0.835 37.060 27.867 1.00 84.81 291 ASP A C 1
ATOM 2258 O O . ASP A 1 291 ? -0.773 35.867 28.181 1.00 84.81 291 ASP A O 1
ATOM 2262 N N . VAL A 1 292 ? -0.877 37.411 26.578 1.00 84.56 292 VAL A N 1
ATOM 2263 C CA . VAL A 1 292 ? -0.864 36.429 25.487 1.00 84.56 292 VAL A CA 1
ATOM 2264 C C . VAL A 1 292 ? 0.552 35.906 25.259 1.00 84.56 292 VAL A C 1
ATOM 2266 O O . VAL A 1 292 ? 1.486 36.657 24.987 1.00 84.56 292 VAL A O 1
ATOM 2269 N N . ALA A 1 293 ? 0.701 34.579 25.289 1.00 86.00 293 ALA A N 1
ATOM 2270 C CA . ALA A 1 293 ? 1.970 33.926 24.990 1.00 86.00 293 ALA A CA 1
ATOM 2271 C C . ALA A 1 293 ? 2.500 34.334 23.595 1.00 86.00 293 ALA A C 1
ATOM 2273 O O . ALA A 1 293 ? 1.730 34.291 22.628 1.00 86.00 293 ALA A O 1
ATOM 2274 N N . PRO A 1 294 ? 3.811 34.611 23.435 1.00 81.25 294 PRO A N 1
ATOM 2275 C CA . PRO A 1 294 ? 4.398 35.056 22.166 1.00 81.25 294 PRO A CA 1
ATOM 2276 C C . PRO A 1 294 ? 4.071 34.168 20.958 1.00 81.25 294 PRO A C 1
ATOM 2278 O O . PRO A 1 294 ? 3.901 34.661 19.845 1.00 81.25 294 PRO A O 1
ATOM 2281 N N . ALA A 1 295 ? 3.925 32.859 21.183 1.00 80.94 295 ALA A N 1
ATOM 2282 C CA . ALA A 1 295 ? 3.570 31.885 20.154 1.00 80.94 295 ALA A CA 1
ATOM 2283 C C . ALA A 1 295 ? 2.144 32.059 19.591 1.00 80.94 295 ALA A C 1
ATOM 2285 O O . ALA A 1 295 ? 1.907 31.692 18.445 1.00 80.94 295 ALA A O 1
ATOM 2286 N N . LYS A 1 296 ? 1.212 32.630 20.368 1.00 87.88 296 LYS A N 1
ATOM 2287 C CA . LYS A 1 296 ? -0.208 32.805 20.003 1.00 87.88 296 LYS A CA 1
ATOM 2288 C C . LYS A 1 296 ? -0.542 34.202 19.482 1.00 87.88 296 LYS A C 1
ATOM 2290 O O . LYS A 1 296 ? -1.633 34.414 18.958 1.00 87.88 296 LYS A O 1
ATOM 2295 N N . ILE A 1 297 ? 0.382 35.161 19.592 1.00 89.81 297 ILE A N 1
ATOM 2296 C CA . ILE A 1 297 ? 0.174 36.539 19.112 1.00 89.81 297 ILE A CA 1
ATOM 2297 C C . ILE A 1 297 ? -0.217 36.529 17.629 1.00 89.81 297 ILE A C 1
ATOM 2299 O O . ILE A 1 297 ? -1.175 37.188 17.234 1.00 89.81 297 ILE A O 1
ATOM 2303 N N . TRP A 1 298 ? 0.472 35.727 16.815 1.00 90.88 298 TRP A N 1
ATOM 2304 C CA . TRP A 1 298 ? 0.215 35.648 15.376 1.00 90.88 298 TRP A CA 1
ATOM 2305 C C . TRP A 1 298 ? -1.123 35.004 15.014 1.00 90.88 298 TRP A C 1
ATOM 2307 O O . TRP A 1 298 ? -1.675 35.340 13.969 1.00 90.88 298 TRP A O 1
ATOM 2317 N N . ASP A 1 299 ? -1.670 34.134 15.866 1.00 90.62 299 ASP A N 1
ATOM 2318 C CA . ASP A 1 299 ? -3.026 33.611 15.678 1.00 90.62 299 ASP A CA 1
ATOM 2319 C C . ASP A 1 299 ? -4.055 34.730 15.879 1.00 90.62 299 ASP A C 1
ATOM 2321 O O . ASP A 1 299 ? -4.935 34.920 15.047 1.00 90.62 299 ASP A O 1
ATOM 2325 N N . HIS A 1 300 ? -3.899 35.551 16.921 1.00 89.81 300 HIS A N 1
ATOM 2326 C CA . HIS A 1 300 ? -4.786 36.693 17.158 1.00 89.81 300 HIS A CA 1
ATOM 2327 C C . HIS A 1 300 ? -4.677 37.779 16.083 1.00 89.81 300 HIS A C 1
ATOM 2329 O O . HIS A 1 300 ? -5.690 38.364 15.703 1.00 89.81 300 HIS A O 1
ATOM 2335 N N . VAL A 1 301 ? -3.471 38.033 15.569 1.00 92.38 301 VAL A N 1
ATOM 2336 C CA . VAL A 1 301 ? -3.269 38.950 14.436 1.00 92.38 301 VAL A CA 1
ATOM 2337 C C . VAL A 1 301 ? -3.951 38.411 13.179 1.00 92.38 301 VAL A C 1
ATOM 2339 O O . VAL A 1 301 ? -4.589 39.177 12.460 1.00 92.38 301 VAL A O 1
ATOM 2342 N N . PHE A 1 302 ? -3.861 37.101 12.923 1.00 92.81 302 PHE A N 1
ATOM 2343 C CA . PHE A 1 302 ? -4.558 36.465 11.806 1.00 92.81 302 PHE A CA 1
ATOM 2344 C C . PHE A 1 302 ? -6.079 36.621 11.915 1.00 92.81 302 PHE A C 1
ATOM 2346 O O . PHE A 1 302 ? -6.696 37.079 10.957 1.00 92.81 302 PHE A O 1
ATOM 2353 N N . GLU A 1 303 ? -6.669 36.327 13.077 1.00 91.19 303 GLU A N 1
ATOM 2354 C CA . GLU A 1 303 ? -8.113 36.492 13.303 1.00 91.19 303 GLU A CA 1
ATOM 2355 C C . GLU A 1 303 ? -8.563 37.955 13.144 1.00 91.19 303 GLU A C 1
ATOM 2357 O O . GLU A 1 303 ? -9.605 38.226 12.550 1.00 91.19 303 GLU A O 1
ATOM 2362 N N . ALA A 1 304 ? -7.760 38.920 13.604 1.00 90.75 304 ALA A N 1
ATOM 2363 C CA . ALA A 1 304 ? -8.064 40.342 13.443 1.00 90.75 304 ALA A CA 1
ATOM 2364 C C . ALA A 1 304 ? -8.046 40.785 11.968 1.00 90.75 304 ALA A C 1
ATOM 2366 O O . ALA A 1 304 ? -8.920 41.533 11.531 1.00 90.75 304 ALA A O 1
ATOM 2367 N N . ILE A 1 305 ? -7.067 40.315 11.186 1.00 90.38 305 ILE A N 1
ATOM 2368 C CA . ILE A 1 305 ? -7.005 40.585 9.743 1.00 90.38 305 ILE A CA 1
ATOM 2369 C C . ILE A 1 305 ? -8.182 39.920 9.028 1.00 90.38 305 ILE A C 1
ATOM 2371 O O . ILE A 1 305 ? -8.832 40.572 8.214 1.00 90.38 305 ILE A O 1
ATOM 2375 N N . ALA A 1 306 ? -8.473 38.656 9.343 1.00 88.75 306 ALA A N 1
ATOM 2376 C CA . ALA A 1 306 ? -9.592 37.926 8.760 1.00 88.75 306 ALA A CA 1
ATOM 2377 C C . ALA A 1 306 ? -10.922 38.645 9.028 1.00 88.75 306 ALA A C 1
ATOM 2379 O O . ALA A 1 306 ? -11.658 38.914 8.085 1.00 88.75 306 ALA A O 1
ATOM 2380 N N . GLY A 1 307 ? -11.183 39.052 10.275 1.00 89.75 307 GLY A N 1
ATOM 2381 C CA . GLY A 1 307 ? -12.387 39.800 10.641 1.00 89.75 307 GLY A CA 1
ATOM 2382 C C . GLY A 1 307 ? -12.524 41.133 9.901 1.00 89.75 307 GLY A C 1
ATOM 2383 O O . GLY A 1 307 ? -13.598 41.439 9.391 1.00 89.75 307 GLY A O 1
ATOM 2384 N N . ASN A 1 308 ? -11.436 41.901 9.772 1.00 89.12 308 ASN A N 1
ATOM 2385 C CA . ASN A 1 308 ? -11.452 43.171 9.038 1.00 89.12 308 ASN A CA 1
ATOM 2386 C C . ASN A 1 308 ? -11.712 42.981 7.538 1.00 89.12 308 ASN A C 1
ATOM 2388 O O . ASN A 1 308 ? -12.425 43.781 6.935 1.00 89.12 308 ASN A O 1
ATOM 2392 N N . ILE A 1 309 ? -11.140 41.935 6.933 1.00 87.81 309 ILE A N 1
ATOM 2393 C CA . ILE A 1 309 ? -11.380 41.603 5.524 1.00 87.81 309 ILE A CA 1
ATOM 2394 C C . ILE A 1 309 ? -12.835 41.174 5.332 1.00 87.81 309 ILE A C 1
ATOM 2396 O O . ILE A 1 309 ? -13.492 41.699 4.439 1.00 87.81 309 ILE A O 1
ATOM 2400 N N . THR A 1 310 ? -13.352 40.277 6.175 1.00 89.06 310 THR A N 1
ATOM 2401 C CA . THR A 1 310 ? -14.749 39.823 6.113 1.00 89.06 310 THR A CA 1
ATOM 2402 C C . THR A 1 310 ? -15.714 40.994 6.252 1.00 89.06 310 THR A C 1
ATOM 2404 O O . THR A 1 310 ? -16.556 41.184 5.383 1.00 89.06 310 THR A O 1
ATOM 2407 N N . TYR A 1 311 ? -15.526 41.846 7.264 1.00 90.19 311 TYR A N 1
ATOM 2408 C CA . TYR A 1 311 ? -16.338 43.048 7.448 1.00 90.19 311 TYR A CA 1
ATOM 2409 C C . TYR A 1 311 ? -16.265 43.981 6.232 1.00 90.19 311 TYR A C 1
ATOM 2411 O O . TYR A 1 311 ? -17.279 44.518 5.795 1.00 90.19 311 TYR A O 1
ATOM 2419 N N . GLY A 1 312 ? -15.071 44.167 5.662 1.00 86.00 312 GLY A N 1
ATOM 2420 C CA . GLY A 1 312 ? -14.891 44.968 4.456 1.00 86.00 312 GLY A CA 1
ATOM 2421 C C . GLY A 1 312 ? -15.655 44.406 3.257 1.00 86.00 312 GLY A C 1
ATOM 2422 O O . GLY A 1 312 ? -16.291 45.177 2.551 1.00 86.00 312 GLY A O 1
ATOM 2423 N N . LEU A 1 313 ? -15.622 43.085 3.053 1.00 85.31 313 LEU A N 1
ATOM 2424 C CA . LEU A 1 313 ? -16.314 42.399 1.956 1.00 85.31 313 LEU A CA 1
ATOM 2425 C C . LEU A 1 313 ? -17.838 42.400 2.123 1.00 85.31 313 LEU A C 1
ATOM 2427 O O . LEU A 1 313 ? -18.551 42.596 1.144 1.00 85.31 313 LEU A O 1
ATOM 2431 N N . GLU A 1 314 ? -18.335 42.205 3.344 1.00 88.56 314 GLU A N 1
ATOM 2432 C CA . GLU A 1 314 ? -19.772 42.210 3.654 1.00 88.56 314 GLU A CA 1
ATOM 2433 C C . GLU A 1 314 ? -20.408 43.597 3.496 1.00 88.56 314 GLU A C 1
ATOM 2435 O O . GLU A 1 314 ? -21.604 43.695 3.238 1.00 88.56 314 GLU A O 1
ATOM 2440 N N . ASN A 1 315 ? -19.616 44.664 3.627 1.00 87.44 315 ASN A N 1
ATOM 2441 C CA . ASN A 1 315 ? -20.079 46.050 3.530 1.00 87.44 315 ASN A CA 1
ATOM 2442 C C . ASN A 1 315 ? -19.645 46.743 2.228 1.00 87.44 315 ASN A C 1
ATOM 2444 O O . ASN A 1 315 ? -19.641 47.976 2.158 1.00 87.44 315 ASN A O 1
ATOM 2448 N N . LEU A 1 316 ? -19.264 45.982 1.196 1.00 81.31 316 LEU A N 1
ATOM 2449 C CA . LEU A 1 316 ? -19.039 46.561 -0.125 1.00 81.31 316 LEU A CA 1
ATOM 2450 C C . LEU A 1 316 ? -20.369 47.075 -0.698 1.00 81.31 316 LEU A C 1
ATOM 2452 O O . LEU A 1 316 ? -21.384 46.385 -0.590 1.00 81.31 316 LEU A O 1
ATOM 2456 N N . PRO A 1 317 ? -20.390 48.268 -1.320 1.00 75.50 317 PRO A N 1
ATOM 2457 C CA . PRO A 1 317 ? -21.574 48.729 -2.028 1.00 75.50 317 PRO A CA 1
ATOM 2458 C C . PRO A 1 317 ? -21.913 47.725 -3.138 1.00 75.50 317 PRO A C 1
ATOM 2460 O O . PRO A 1 317 ? -21.072 47.412 -3.981 1.00 75.50 317 PRO A O 1
ATOM 2463 N N . HIS A 1 318 ? -23.131 47.187 -3.100 1.00 68.75 318 HIS A N 1
ATOM 2464 C CA . HIS A 1 318 ? -23.686 46.412 -4.202 1.00 68.75 318 HIS A CA 1
ATOM 2465 C C . HIS A 1 318 ? -24.095 47.394 -5.306 1.00 68.75 318 HIS A C 1
ATOM 2467 O O . HIS A 1 318 ? -25.131 48.045 -5.177 1.00 68.75 318 HIS A O 1
ATOM 2473 N N . ASP A 1 319 ? -23.258 47.525 -6.335 1.00 53.41 319 ASP A N 1
ATOM 2474 C CA . ASP A 1 319 ? -23.645 48.124 -7.621 1.00 53.41 319 ASP A CA 1
ATOM 2475 C C . ASP A 1 319 ? -24.469 47.133 -8.461 1.00 53.41 319 ASP A C 1
ATOM 2477 O O . ASP A 1 319 ? -24.103 45.930 -8.498 1.00 53.41 319 ASP A O 1
#

pLDDT: mean 76.99, std 19.02, range [25.75, 95.25]

Solvent-accessible surface area (backbone atoms only — not comparable to full-atom values): 19792 Å² total; per-residue (Å²): 85,35,39,34,43,35,37,73,54,95,86,41,80,86,70,45,44,75,47,84,42,73,60,55,77,80,54,34,74,28,41,38,46,60,58,48,43,52,50,36,54,52,45,28,61,73,79,38,66,87,53,59,80,88,77,43,73,57,58,74,49,30,29,45,24,40,84,85,72,48,77,48,33,33,68,38,42,36,64,81,80,48,61,76,69,32,53,33,36,53,42,88,41,64,53,45,42,36,80,78,69,68,56,76,82,80,87,73,76,91,85,75,98,71,86,84,83,82,89,84,87,84,88,88,86,86,82,86,92,75,91,72,77,74,74,72,74,79,79,80,83,84,86,86,79,83,90,56,91,72,57,82,79,42,55,50,28,51,52,41,82,46,69,45,63,48,56,81,92,76,55,40,67,68,68,27,49,17,37,90,41,64,60,43,80,56,95,70,36,28,29,33,68,75,38,75,85,59,68,16,75,54,69,68,59,42,70,66,55,75,43,84,42,67,28,51,67,41,75,62,70,84,69,92,76,56,94,80,47,84,74,61,63,73,82,26,72,90,80,47,93,69,64,87,85,53,80,73,80,78,72,52,30,60,58,51,45,54,50,51,48,53,53,41,37,73,73,68,44,58,61,67,60,53,52,54,54,51,51,56,42,43,54,49,48,49,69,79,41,74,87,60,54,80,88,51,50,40,40,54,35,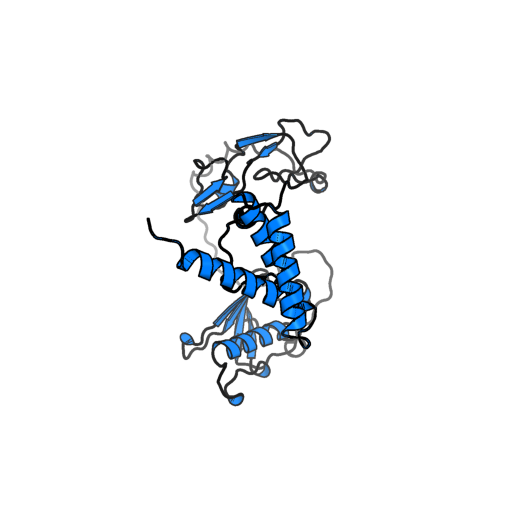40,52,54,52,50,51,54,50,51,54,52,63,76,66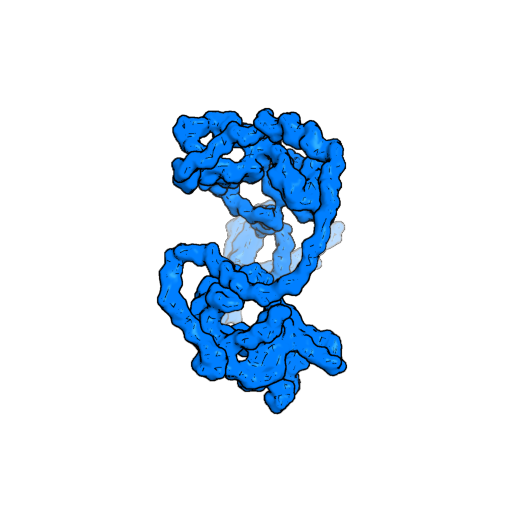,50,84,86,127

InterPro domains:
  IPR007051 CHORD domain [PF04968] (156-217)
  IPR007051 CHORD domain [PS51401] (157-217)
  IPR039790 Cysteine and histidine-rich domain-containing protein 1 [PTHR46983] (115-223)